Protein AF-A0A7S3NPU3-F1 (afdb_monomer_lite)

pLDDT: mean 76.07, std 30.38, range [21.7, 98.81]

Foldseek 3Di:
DDDDDDPDPPDPPPDDDDDDDDDDDDDDDDDDDDPPPVVVVLVVLLVQLVVLQVVLVVCVVVVVLVSSLVSLVSSCVSPVQDLVSLLSNLVSCVVVVVLVSSLVSLCCCCVPHNVLDLSSLQSNLVSCVVVLVLVSSLVSLVSSCVVVVLPLVSLQSNLVSCVSVVVLVSNLVSLVSSCVSPVLPLSSLQSNLVSCVSVVVLVSSLVSLVSSCVSPVLPLVSLQVNLVSCVVVVNLVSSLVSLVSSCVSPVVPVVSVVSNVVSCVVVVHDDPPPVVVPPPPPDPDDDDDDDDDDDDDDDDDDDDDDDDDDDDDDDDDDDDDDDDDDDDDDDD

Sequence (332 aa):
MSGLPQVTIWDRVRSRVCCCLPSDKTNDGEMSHLLGTNYSLNNSSSEEADRLWRRGVELHSRGETAEAVEAFRKAVRLEPRRCDLLLHLGTALQDSYQLDDAAACYRKILDQLDSKNHSALYNLGYIYEEQGKYSEAISHFKSALNLAPRDTDALVNIGNCHMQTGDLDQAISAYRAVISLNPNCAIGHYNLGSALHAQRKLSLAASHFQNTIALEPNYADAHFNLGIVYQEQAQPALALQSYDHAYILDPNLTDAKLAADAIRGAAGISSPGEEKSSLVEQSSSAPTFHESNGKLDKKEENDLNGDSFSNSYHKKKNGTEPTTIEGHPPTR

InterPro domains:
  IPR011990 Tetratricopeptide-like helical domain superfamily [G3DSA:1.25.40.10] (36-122)
  IPR011990 Tetratricopeptide-like helical domain superfamily [G3DSA:1.25.40.10] (123-181)
  IPR011990 Tetratricopeptide-like helical domain superfamily [G3DSA:1.25.40.10] (182-267)
  IPR011990 Tetratricopeptide-like helical domain superfamily [SSF48452] (46-111)
  IPR011990 Tetratricopeptide-like helical domain superfamily [SSF48452] (89-258)
  IPR019734 Tetratricopeptide repeat [PF13181] (52-80)
  IPR019734 Tetratricopeptide repeat [PS50005] (49-82)
  IPR019734 Tetratricopeptide repeat [PS50005] (118-151)
  IPR019734 Tetratricopeptide repeat [PS50005] (152-185)
  IPR019734 Tetratricopeptide repeat [PS50005] (186-219)
  IPR019734 Tetratricopeptide repeat [PS50005] (220-253)
  IPR019734 Tetratricopeptide repeat [SM00028] (49-82)
  IPR019734 Tetratricopeptide repeat [SM00028] (83-116)
  IPR019734 Tetratricopeptide repeat [SM00028] (118-151)
  IPR019734 Tetratricopeptide repeat [SM00028] (152-185)
  IPR019734 Tetratricopeptide repeat [SM00028] (186-219)
  IPR019734 Tetratricopeptide repeat [SM00028] (220-253)
  IPR052384 O-mannosyl-transferase TMTC [PTHR44216] (60-186)

Structure (mmCIF, N/CA/C/O backbone):
data_AF-A0A7S3NPU3-F1
#
_entry.id   AF-A0A7S3NPU3-F1
#
loop_
_atom_site.group_PDB
_atom_site.id
_atom_site.type_symbol
_atom_site.label_atom_id
_atom_site.label_alt_id
_atom_site.label_comp_id
_atom_site.label_asym_id
_atom_site.label_entity_id
_atom_site.label_seq_id
_atom_site.pdbx_PDB_ins_code
_atom_site.Cartn_x
_atom_site.Cartn_y
_atom_site.Cartn_z
_atom_site.occupancy
_atom_site.B_iso_or_equiv
_atom_site.auth_seq_id
_atom_site.auth_comp_id
_atom_site.auth_asym_id
_atom_site.auth_atom_id
_atom_site.pdbx_PDB_model_num
ATOM 1 N N . MET A 1 1 ? -23.274 22.926 14.492 1.00 31.09 1 MET A N 1
ATOM 2 C CA . MET A 1 1 ? -23.098 22.304 13.163 1.00 31.09 1 MET A CA 1
ATOM 3 C C . MET A 1 1 ? -21.791 22.820 12.591 1.00 31.09 1 MET A C 1
ATOM 5 O O . MET A 1 1 ? -21.763 23.897 12.019 1.00 31.09 1 MET A O 1
ATOM 9 N N . SER A 1 2 ? -20.701 22.107 12.842 1.00 25.97 2 SER A N 1
ATOM 10 C CA . SER A 1 2 ? -19.359 22.435 12.355 1.00 25.97 2 SER A CA 1
ATOM 11 C C . SER A 1 2 ? -18.696 21.105 12.029 1.00 25.97 2 SER A C 1
ATOM 13 O O . SER A 1 2 ? -18.476 20.293 12.927 1.00 25.97 2 SER A O 1
ATOM 15 N N . GLY A 1 3 ? -18.536 20.844 10.732 1.00 25.30 3 GLY A N 1
ATOM 16 C CA . GLY A 1 3 ? -17.983 19.604 10.203 1.00 25.30 3 GLY A CA 1
ATOM 17 C C . GLY A 1 3 ? -16.532 19.432 10.633 1.00 25.30 3 GLY A C 1
ATOM 18 O O . GLY A 1 3 ? -15.728 20.351 10.493 1.00 25.30 3 GLY A O 1
ATOM 19 N N . LEU A 1 4 ? -16.234 18.257 11.179 1.00 24.75 4 LEU A N 1
ATOM 20 C CA . LEU A 1 4 ? -14.879 17.801 11.455 1.00 24.75 4 LEU A CA 1
ATOM 21 C C . LEU A 1 4 ? -14.157 17.556 10.118 1.00 24.75 4 LEU A C 1
ATOM 23 O O . LEU A 1 4 ? -14.769 16.979 9.212 1.00 24.75 4 LEU A O 1
ATOM 27 N N . PRO A 1 5 ? -12.891 17.973 9.963 1.00 23.83 5 PRO A N 1
ATOM 28 C CA . PRO A 1 5 ? -12.118 17.647 8.777 1.00 23.83 5 PRO A CA 1
ATOM 29 C C . PRO A 1 5 ? -11.791 16.147 8.780 1.00 23.83 5 PRO A C 1
ATOM 31 O O . PRO A 1 5 ? -11.295 15.604 9.764 1.00 23.83 5 PRO A O 1
ATOM 34 N N . GLN A 1 6 ? -12.106 15.478 7.671 1.00 25.66 6 GLN A N 1
ATOM 35 C CA . GLN A 1 6 ? -11.691 14.108 7.372 1.00 25.66 6 GLN A CA 1
ATOM 36 C C . GLN A 1 6 ? -10.166 14.098 7.196 1.00 25.66 6 GLN A C 1
ATOM 38 O O . GLN A 1 6 ? -9.664 14.462 6.135 1.00 25.66 6 GLN A O 1
ATOM 43 N N . VAL A 1 7 ? -9.427 13.735 8.244 1.00 25.67 7 VAL A N 1
ATOM 44 C CA . VAL A 1 7 ? -7.991 13.448 8.149 1.00 25.67 7 VAL A CA 1
ATOM 45 C C . VAL A 1 7 ? -7.856 12.105 7.434 1.00 25.67 7 VAL A C 1
ATOM 47 O O . VAL A 1 7 ? -8.122 11.050 8.004 1.00 25.67 7 VAL A O 1
ATOM 50 N N . THR A 1 8 ? -7.524 12.135 6.146 1.00 27.09 8 THR A N 1
ATOM 51 C CA . THR A 1 8 ? -7.271 10.931 5.350 1.00 27.09 8 THR A CA 1
ATOM 52 C C . THR A 1 8 ? -5.937 10.304 5.762 1.00 27.09 8 THR A C 1
ATOM 54 O O . THR A 1 8 ? -4.884 10.916 5.625 1.00 27.09 8 THR A O 1
ATOM 57 N N . ILE A 1 9 ? -6.008 9.064 6.249 1.00 33.56 9 ILE A N 1
ATOM 58 C CA . ILE A 1 9 ? -4.978 8.228 6.906 1.00 33.56 9 ILE A CA 1
ATOM 59 C C . ILE A 1 9 ? -3.817 7.770 5.973 1.00 33.56 9 ILE A C 1
ATOM 61 O O . ILE A 1 9 ? -3.084 6.833 6.273 1.00 33.56 9 ILE A O 1
ATOM 65 N N . TRP A 1 10 ? -3.584 8.425 4.834 1.00 29.20 10 TRP A N 1
ATOM 66 C CA . TRP A 1 10 ? -2.788 7.844 3.737 1.00 29.20 10 TRP A CA 1
ATOM 67 C C . TRP A 1 10 ? -1.301 8.236 3.655 1.00 29.20 10 TRP A C 1
ATOM 69 O O . TRP A 1 10 ? -0.577 7.647 2.859 1.00 29.20 10 TRP A O 1
ATOM 79 N N . ASP A 1 11 ? -0.788 9.121 4.516 1.00 24.52 11 ASP A N 1
ATOM 80 C CA . ASP A 1 11 ? 0.573 9.675 4.349 1.00 24.52 11 ASP A CA 1
ATOM 81 C C . ASP A 1 11 ? 1.716 8.957 5.104 1.00 24.52 11 ASP A C 1
ATOM 83 O O . ASP A 1 11 ? 2.868 9.385 5.016 1.00 24.52 11 ASP A O 1
ATOM 87 N N . ARG A 1 12 ? 1.472 7.855 5.835 1.00 29.94 12 ARG A N 1
ATOM 88 C CA . ARG A 1 12 ? 2.514 7.233 6.698 1.00 29.94 12 ARG A CA 1
ATOM 89 C C . ARG A 1 12 ? 2.899 5.778 6.419 1.00 29.94 12 ARG A C 1
ATOM 91 O O . ARG A 1 12 ? 3.870 5.303 7.000 1.00 29.94 12 ARG A O 1
ATOM 98 N N . VAL A 1 13 ? 2.258 5.085 5.475 1.00 27.25 13 VAL A N 1
ATOM 99 C CA . VAL A 1 13 ? 2.597 3.676 5.142 1.00 27.25 13 VAL A CA 1
ATOM 100 C C . VAL A 1 13 ? 3.782 3.563 4.156 1.00 27.25 13 VAL A C 1
ATOM 102 O O . VAL A 1 13 ? 4.219 2.473 3.800 1.00 27.25 13 VAL A O 1
ATOM 105 N N . ARG A 1 14 ? 4.392 4.685 3.752 1.00 30.53 14 ARG A N 1
ATOM 106 C CA . ARG A 1 14 ? 5.393 4.763 2.668 1.00 30.53 14 ARG A CA 1
ATOM 107 C C . ARG A 1 14 ? 6.794 4.204 2.976 1.00 30.53 14 ARG A C 1
ATOM 109 O O . ARG A 1 14 ? 7.760 4.571 2.317 1.00 30.53 14 ARG A O 1
ATOM 116 N N . SER A 1 15 ? 6.945 3.316 3.954 1.00 27.31 15 SER A N 1
ATOM 117 C CA . SER A 1 15 ? 8.239 2.705 4.274 1.00 27.31 15 SER A CA 1
ATOM 118 C C . SER A 1 15 ? 8.074 1.228 4.593 1.00 27.31 15 SER A C 1
ATOM 120 O O . SER A 1 15 ? 7.877 0.868 5.751 1.00 27.31 15 SER A O 1
ATOM 122 N N . ARG A 1 16 ? 8.122 0.396 3.543 1.00 29.62 16 ARG A N 1
ATOM 123 C CA . ARG A 1 16 ? 8.603 -1.004 3.505 1.00 29.62 16 ARG A CA 1
ATOM 124 C C . ARG A 1 16 ? 8.005 -1.715 2.287 1.00 29.62 16 ARG A C 1
ATOM 126 O O . ARG A 1 16 ? 7.015 -2.423 2.404 1.00 29.62 16 ARG A O 1
ATOM 133 N N . VAL A 1 17 ? 8.656 -1.594 1.133 1.00 26.53 17 VAL A N 1
ATOM 134 C CA . VAL A 1 17 ? 8.612 -2.654 0.116 1.00 26.53 17 VAL A CA 1
ATOM 135 C C . VAL A 1 17 ? 10.055 -3.062 -0.131 1.00 26.53 17 VAL A C 1
ATOM 137 O O . VAL A 1 17 ? 10.884 -2.281 -0.592 1.00 26.53 17 VAL A O 1
ATOM 140 N N . CYS A 1 18 ? 10.370 -4.261 0.344 1.00 24.72 18 CYS A N 1
ATOM 141 C CA . CYS A 1 18 ? 11.692 -4.858 0.319 1.00 24.72 18 CYS A CA 1
ATOM 142 C C . CYS A 1 18 ? 11.940 -5.473 -1.063 1.00 24.72 18 CYS A C 1
ATOM 144 O O . CYS A 1 18 ? 11.073 -6.145 -1.617 1.00 24.72 18 CYS A O 1
ATOM 146 N N . CYS A 1 19 ? 13.135 -5.251 -1.606 1.00 26.80 19 CYS A N 1
ATOM 147 C CA . CYS A 1 19 ? 13.603 -5.832 -2.856 1.00 26.80 19 CYS A CA 1
ATOM 148 C C . CYS A 1 19 ? 13.632 -7.369 -2.781 1.00 26.80 19 CYS A C 1
ATOM 150 O O . CYS A 1 19 ? 14.474 -7.939 -2.087 1.00 26.80 19 CYS A O 1
ATOM 152 N N . CYS A 1 20 ? 12.786 -8.044 -3.559 1.00 24.92 20 CYS A N 1
ATOM 153 C CA . CYS A 1 20 ? 12.915 -9.472 -3.849 1.00 24.92 20 CYS A CA 1
ATOM 154 C C . CYS A 1 20 ? 13.277 -9.658 -5.331 1.00 24.92 20 CYS A C 1
ATOM 156 O O . CYS A 1 20 ? 12.448 -9.458 -6.214 1.00 24.92 20 CYS A O 1
ATOM 158 N N . LEU A 1 21 ? 14.531 -10.039 -5.600 1.00 27.88 21 LEU A N 1
ATOM 159 C CA . LEU A 1 21 ? 15.002 -10.497 -6.913 1.00 27.88 21 LEU A CA 1
ATOM 160 C C . LEU A 1 21 ? 14.724 -12.003 -7.061 1.00 27.88 21 LEU A C 1
ATOM 162 O O . LEU A 1 21 ? 15.086 -12.752 -6.150 1.00 27.88 21 LEU A O 1
ATOM 166 N N . PRO A 1 22 ? 14.190 -12.495 -8.193 1.00 29.28 22 PRO A N 1
ATOM 167 C CA . PRO A 1 22 ? 14.263 -13.909 -8.522 1.00 29.28 22 PRO A CA 1
ATOM 168 C C . PRO A 1 22 ? 15.605 -14.216 -9.195 1.00 29.28 22 PRO A C 1
ATOM 170 O O . PRO A 1 22 ? 15.971 -13.629 -10.213 1.00 29.28 22 PRO A O 1
ATOM 173 N N . SER A 1 23 ? 16.335 -15.163 -8.615 1.00 33.91 23 SER A N 1
ATOM 174 C CA . SER A 1 23 ? 17.403 -15.894 -9.288 1.00 33.91 23 SER A CA 1
ATOM 175 C C . SER A 1 23 ? 16.790 -16.850 -10.305 1.00 33.91 23 SER A C 1
ATOM 177 O O . SER A 1 23 ? 15.976 -17.670 -9.890 1.00 33.91 23 SER A O 1
ATOM 179 N N . ASP A 1 24 ? 17.227 -16.840 -11.566 1.00 31.23 24 ASP A N 1
ATOM 180 C CA . ASP A 1 24 ? 17.223 -18.086 -12.333 1.00 31.23 24 ASP A CA 1
ATOM 181 C C . ASP A 1 24 ? 18.235 -18.134 -13.479 1.00 31.23 24 ASP A C 1
ATOM 183 O O . ASP A 1 24 ? 18.482 -17.168 -14.199 1.00 31.23 24 ASP A O 1
ATOM 187 N N . LYS A 1 25 ? 18.843 -19.318 -13.587 1.00 39.50 25 LYS A N 1
ATOM 188 C CA . LYS A 1 25 ? 19.822 -19.749 -14.585 1.00 39.50 25 LYS A CA 1
ATOM 189 C C . LYS A 1 25 ? 19.089 -20.442 -15.732 1.00 39.50 25 LYS A C 1
ATOM 191 O O . LYS A 1 25 ? 18.355 -21.373 -15.448 1.00 39.50 25 LYS A O 1
ATOM 196 N N . THR A 1 26 ? 19.365 -20.098 -16.989 1.00 29.98 26 THR A N 1
ATOM 197 C CA . THR A 1 26 ? 19.274 -20.969 -18.192 1.00 29.98 26 THR A CA 1
ATOM 198 C C . THR A 1 26 ? 19.811 -20.168 -19.386 1.00 29.98 26 THR A C 1
ATOM 200 O O . THR A 1 26 ? 19.663 -18.955 -19.399 1.00 29.98 26 THR A O 1
ATOM 203 N N . ASN A 1 27 ? 20.398 -20.697 -20.454 1.00 28.95 27 ASN A N 1
ATOM 204 C CA . ASN A 1 27 ? 21.086 -21.938 -20.800 1.00 28.95 27 ASN A CA 1
ATOM 205 C C . ASN A 1 27 ? 21.730 -21.577 -22.159 1.00 28.95 27 ASN A C 1
ATOM 207 O O . ASN A 1 27 ? 21.021 -21.107 -23.050 1.00 28.95 27 ASN A O 1
ATOM 211 N N . ASP A 1 28 ? 23.048 -21.707 -22.295 1.00 33.41 28 ASP A N 1
ATOM 212 C CA . ASP A 1 28 ? 23.780 -21.379 -23.525 1.00 33.41 28 ASP A CA 1
ATOM 213 C C . ASP A 1 28 ? 23.518 -22.437 -24.610 1.00 33.41 28 ASP A C 1
ATOM 215 O O . ASP A 1 28 ? 23.513 -23.634 -24.321 1.00 33.41 28 ASP A O 1
ATOM 219 N N . GLY A 1 29 ? 23.333 -22.020 -25.869 1.00 30.75 29 GLY A N 1
ATOM 220 C CA . GLY A 1 29 ? 23.151 -22.962 -26.977 1.00 30.75 29 GLY A CA 1
ATOM 221 C C . GLY A 1 29 ? 22.900 -22.331 -28.349 1.00 30.75 29 GLY A C 1
ATOM 222 O O . GLY A 1 29 ? 21.761 -22.239 -28.782 1.00 30.75 29 GLY A O 1
ATOM 223 N N . GLU A 1 30 ? 24.002 -21.976 -29.016 1.00 31.89 30 GLU A N 1
ATOM 224 C CA . GLU A 1 30 ? 24.244 -22.005 -30.473 1.00 31.89 30 GLU A CA 1
ATOM 225 C C . GLU A 1 30 ? 23.425 -21.126 -31.444 1.00 31.89 30 GLU A C 1
ATOM 227 O O . GLU A 1 30 ? 22.286 -21.413 -31.795 1.00 31.89 30 GLU A O 1
ATOM 232 N N . MET A 1 31 ? 24.115 -20.146 -32.049 1.00 29.66 31 MET A N 1
ATOM 233 C CA . MET A 1 31 ? 23.999 -19.829 -33.485 1.00 29.66 31 MET A CA 1
ATOM 234 C C . MET A 1 31 ? 25.237 -19.038 -33.937 1.00 29.66 31 MET A C 1
ATOM 236 O O . MET A 1 31 ? 25.303 -17.810 -33.847 1.00 29.66 31 MET A O 1
ATOM 240 N N . SER A 1 32 ? 26.267 -19.758 -34.383 1.00 34.25 32 SER A N 1
ATOM 241 C CA . SER A 1 32 ? 27.469 -19.189 -34.993 1.00 34.25 32 SER A CA 1
ATOM 242 C C . SER A 1 32 ? 27.341 -19.127 -36.517 1.00 34.25 32 SER A C 1
ATOM 244 O O . SER A 1 32 ? 26.723 -19.980 -37.144 1.00 34.25 32 SER A O 1
ATOM 246 N N . HIS A 1 33 ? 28.019 -18.122 -37.084 1.00 34.66 33 HIS A N 1
ATOM 247 C CA . HIS A 1 33 ? 28.315 -17.890 -38.507 1.00 34.66 33 HIS A CA 1
ATOM 248 C C . HIS A 1 33 ? 27.496 -16.820 -39.244 1.00 34.66 33 HIS A C 1
ATOM 250 O O . HIS A 1 33 ? 26.981 -17.066 -40.326 1.00 34.66 33 HIS A O 1
ATOM 256 N N . LEU A 1 34 ? 27.489 -15.590 -38.699 1.00 35.78 34 LEU A N 1
ATOM 257 C CA . LEU A 1 34 ? 27.544 -14.318 -39.465 1.00 35.78 34 LEU A CA 1
ATOM 258 C C . LEU A 1 34 ? 27.853 -13.080 -38.573 1.00 35.78 34 LEU A C 1
ATOM 260 O O . LEU A 1 34 ? 27.454 -11.962 -38.881 1.00 35.78 34 LEU A O 1
ATOM 264 N N . LEU A 1 35 ? 28.550 -13.256 -37.437 1.00 39.00 35 LEU A N 1
ATOM 265 C CA . LEU A 1 35 ? 28.546 -12.286 -36.322 1.00 39.00 35 LEU A CA 1
ATOM 266 C C . LEU A 1 35 ? 29.915 -11.673 -35.946 1.00 39.00 35 LEU A C 1
ATOM 268 O O . LEU A 1 35 ? 30.005 -10.986 -34.942 1.00 39.00 35 LEU A O 1
ATOM 272 N N . GLY A 1 36 ? 30.989 -11.839 -36.720 1.00 35.19 36 GLY A N 1
ATOM 273 C CA . GLY A 1 36 ? 32.348 -11.466 -36.270 1.00 35.19 36 GLY A CA 1
ATOM 274 C C . GLY A 1 36 ? 32.566 -10.003 -35.831 1.00 35.19 36 GLY A C 1
ATOM 275 O O . GLY A 1 36 ? 33.362 -9.755 -34.932 1.00 35.19 36 GLY A O 1
ATOM 276 N N . THR A 1 37 ? 31.848 -9.032 -36.404 1.00 39.88 37 THR A N 1
ATOM 277 C CA . THR A 1 37 ? 31.970 -7.602 -36.044 1.00 39.88 37 THR A CA 1
ATOM 278 C C . THR A 1 37 ? 30.821 -7.095 -35.167 1.00 39.88 37 THR A C 1
ATOM 280 O O . THR A 1 37 ? 31.054 -6.295 -34.263 1.00 39.88 37 THR A O 1
ATOM 283 N N . ASN A 1 38 ? 29.599 -7.608 -35.355 1.00 41.41 38 ASN A N 1
ATOM 284 C CA . ASN A 1 38 ? 28.445 -7.260 -34.515 1.00 41.41 38 ASN A CA 1
ATOM 285 C C . ASN A 1 38 ? 28.494 -7.918 -33.126 1.00 41.41 38 ASN A C 1
ATOM 287 O O . ASN A 1 38 ? 28.028 -7.317 -32.166 1.00 41.41 38 ASN A O 1
ATOM 291 N N . TYR A 1 39 ? 29.094 -9.105 -32.981 1.00 41.78 39 TYR A N 1
ATOM 292 C CA . TYR A 1 39 ? 29.190 -9.788 -31.682 1.00 41.78 39 TYR A CA 1
ATOM 293 C C . TYR A 1 39 ? 30.106 -9.042 -30.709 1.00 41.78 39 TYR A C 1
ATOM 295 O O . TYR A 1 39 ? 29.763 -8.872 -29.546 1.00 41.78 39 TYR A O 1
ATOM 303 N N . SER A 1 40 ? 31.248 -8.535 -31.190 1.00 45.16 40 SER A N 1
ATOM 304 C CA . SER A 1 40 ? 32.202 -7.798 -30.350 1.00 45.16 40 SER A CA 1
ATOM 305 C C . SER A 1 40 ? 31.680 -6.417 -29.935 1.00 45.16 40 SER A C 1
ATOM 307 O O . SER A 1 40 ? 31.942 -5.984 -28.815 1.00 45.16 40 SER A O 1
ATOM 309 N N . LEU A 1 41 ? 30.943 -5.725 -30.814 1.00 53.75 41 LEU A N 1
ATOM 310 C CA . LEU A 1 41 ? 30.338 -4.424 -30.509 1.00 53.75 41 LEU A CA 1
ATOM 311 C C . LEU A 1 41 ? 29.131 -4.569 -29.572 1.00 53.75 41 LEU A C 1
ATOM 313 O O . LEU A 1 41 ? 29.058 -3.844 -28.578 1.00 53.75 41 LEU A O 1
ATOM 317 N N . ASN A 1 42 ? 28.246 -5.542 -29.818 1.00 58.59 42 ASN A N 1
ATOM 318 C CA . ASN A 1 42 ? 27.110 -5.821 -28.934 1.00 58.59 42 ASN A CA 1
ATOM 319 C C . ASN A 1 42 ? 27.569 -6.242 -27.535 1.00 58.59 42 ASN A C 1
ATOM 321 O O . ASN A 1 42 ? 26.993 -5.785 -26.554 1.00 58.59 42 ASN A O 1
ATOM 325 N N . ASN A 1 43 ? 28.650 -7.022 -27.426 1.00 65.56 43 ASN A N 1
ATOM 326 C CA . ASN A 1 43 ? 29.187 -7.394 -26.119 1.00 65.56 43 ASN A CA 1
ATOM 327 C C . ASN A 1 43 ? 29.712 -6.165 -25.347 1.00 65.56 43 ASN A C 1
ATOM 329 O O . ASN A 1 43 ? 29.425 -6.007 -24.167 1.00 65.56 43 ASN A O 1
ATOM 333 N N . SER A 1 44 ? 30.382 -5.225 -26.027 1.00 78.69 44 SER A N 1
ATOM 334 C CA . SER A 1 44 ? 30.870 -3.986 -25.397 1.00 78.69 44 SER A CA 1
ATOM 335 C C . SER A 1 44 ? 29.750 -3.026 -24.961 1.00 78.69 44 SER A C 1
ATOM 337 O O . SER A 1 44 ? 29.853 -2.396 -23.906 1.00 78.69 44 SER A O 1
ATOM 339 N N . SER A 1 45 ? 28.666 -2.939 -25.744 1.00 84.19 45 SER A N 1
ATOM 340 C CA . SER A 1 45 ? 27.472 -2.143 -25.423 1.00 84.19 45 SER A CA 1
ATOM 341 C C . SER A 1 45 ? 26.693 -2.742 -24.249 1.00 84.19 45 SER A C 1
ATOM 343 O O . SER A 1 45 ? 26.333 -2.016 -23.323 1.00 84.19 45 SER A O 1
ATOM 345 N N . SER A 1 46 ? 26.509 -4.065 -24.239 1.00 88.25 46 SER A N 1
ATOM 346 C CA . SER A 1 46 ? 25.858 -4.786 -23.141 1.00 88.25 46 SER A CA 1
ATOM 347 C C . SER A 1 46 ? 26.654 -4.678 -21.836 1.00 88.25 46 SER A C 1
ATOM 349 O O . SER A 1 46 ? 26.078 -4.412 -20.783 1.00 88.25 46 SER A O 1
ATOM 351 N N . GLU A 1 47 ? 27.984 -4.807 -21.884 1.00 92.38 47 GLU A N 1
ATOM 352 C CA . GLU A 1 47 ? 28.839 -4.618 -20.706 1.00 92.38 47 GLU A CA 1
ATOM 353 C C . GLU A 1 47 ? 28.773 -3.186 -20.154 1.00 92.38 47 GLU A C 1
ATOM 355 O O . GLU A 1 47 ? 28.772 -2.989 -18.936 1.00 92.38 47 GLU A O 1
ATOM 360 N N . GLU A 1 48 ? 28.723 -2.173 -21.024 1.00 94.75 48 GLU A N 1
ATOM 361 C CA . GLU A 1 48 ? 28.560 -0.780 -20.597 1.00 94.75 48 GLU A CA 1
ATOM 362 C C . GLU A 1 48 ? 27.166 -0.528 -20.008 1.00 94.75 48 GLU A C 1
ATOM 364 O O . GLU A 1 48 ? 27.058 0.126 -18.969 1.00 94.75 48 GLU A O 1
ATOM 369 N N . ALA A 1 49 ? 26.111 -1.094 -20.602 1.00 95.00 49 ALA A N 1
ATOM 370 C CA . ALA A 1 49 ? 24.761 -1.035 -20.051 1.00 95.00 49 ALA A CA 1
ATOM 371 C C . ALA A 1 49 ? 24.706 -1.644 -18.641 1.00 95.00 49 ALA A C 1
ATOM 373 O O . ALA A 1 49 ? 24.155 -1.024 -17.731 1.00 95.00 49 ALA A O 1
ATOM 374 N N . ASP A 1 50 ? 25.356 -2.791 -18.425 1.00 94.56 50 ASP A N 1
ATOM 375 C CA . ASP A 1 50 ? 25.452 -3.421 -17.107 1.00 94.56 50 ASP A CA 1
ATOM 376 C C . ASP A 1 50 ? 26.258 -2.580 -16.109 1.00 94.56 50 ASP A C 1
ATOM 378 O O . ASP A 1 50 ? 25.889 -2.485 -14.937 1.00 94.56 50 ASP A O 1
ATOM 382 N N . ARG A 1 51 ? 27.359 -1.948 -16.538 1.00 96.44 51 ARG A N 1
ATOM 383 C CA . ARG A 1 51 ? 28.127 -1.027 -15.679 1.00 96.44 51 ARG A CA 1
ATOM 384 C C . ARG A 1 51 ? 27.278 0.164 -15.240 1.00 96.44 51 ARG A C 1
ATOM 386 O O . ARG A 1 51 ? 27.270 0.503 -14.056 1.00 96.44 51 ARG A O 1
ATOM 393 N N . LEU A 1 52 ? 26.553 0.774 -16.174 1.00 97.56 52 LEU A N 1
ATOM 394 C CA . LEU A 1 52 ? 25.657 1.898 -15.904 1.00 97.56 52 LEU A CA 1
ATOM 395 C C . LEU A 1 52 ? 24.489 1.491 -15.004 1.00 97.56 52 LEU A C 1
ATOM 397 O O . LEU A 1 52 ? 24.163 2.225 -14.074 1.00 97.56 52 LEU A O 1
ATOM 401 N N . TRP A 1 53 ? 23.909 0.313 -15.230 1.00 96.19 53 TRP A N 1
ATOM 402 C CA . TRP A 1 53 ? 22.864 -0.246 -14.377 1.00 96.19 53 TRP A CA 1
ATOM 403 C C . TRP A 1 53 ? 23.354 -0.464 -12.943 1.00 96.19 53 TRP A C 1
ATOM 405 O O . TRP A 1 53 ? 22.732 0.050 -12.017 1.00 96.19 53 TRP A O 1
ATOM 415 N N . ARG A 1 54 ? 24.504 -1.127 -12.740 1.00 97.19 54 ARG A N 1
ATOM 416 C CA . ARG A 1 54 ? 25.078 -1.329 -11.392 1.00 97.19 54 ARG A CA 1
ATOM 417 C C . ARG A 1 54 ? 25.320 -0.005 -10.675 1.00 97.19 54 ARG A C 1
ATOM 419 O O . ARG A 1 54 ? 24.987 0.128 -9.502 1.00 97.19 54 ARG A O 1
ATOM 426 N N . ARG A 1 55 ? 25.848 0.991 -11.393 1.00 97.06 55 ARG A N 1
ATOM 427 C CA . ARG A 1 55 ? 26.022 2.346 -10.860 1.00 97.06 55 ARG A CA 1
ATOM 428 C C . ARG A 1 55 ? 24.684 2.981 -10.475 1.00 97.06 55 ARG A C 1
ATOM 430 O O . ARG A 1 55 ? 24.603 3.598 -9.420 1.00 97.06 55 ARG A O 1
ATOM 437 N N . GLY A 1 56 ? 23.657 2.841 -11.312 1.00 96.50 56 GLY A N 1
ATOM 438 C CA . GLY A 1 56 ? 22.311 3.335 -11.022 1.00 96.50 56 GLY A CA 1
ATOM 439 C C . GLY A 1 56 ? 21.731 2.717 -9.750 1.00 96.50 56 GLY A C 1
ATOM 440 O O . GLY A 1 56 ? 21.246 3.449 -8.896 1.00 96.50 56 GLY A O 1
ATOM 441 N N . VAL A 1 57 ? 21.863 1.397 -9.575 1.00 94.69 57 VAL A N 1
ATOM 442 C CA . VAL A 1 57 ? 21.422 0.684 -8.360 1.00 94.69 57 VAL A CA 1
ATOM 443 C C . VAL A 1 57 ? 22.143 1.208 -7.119 1.00 94.69 57 VAL A C 1
ATOM 445 O O . VAL A 1 57 ? 21.510 1.468 -6.098 1.00 94.69 57 VAL A O 1
ATOM 448 N N . GLU A 1 58 ? 23.458 1.405 -7.205 1.00 95.38 58 GLU A N 1
ATOM 449 C CA . GLU A 1 58 ? 24.249 1.913 -6.085 1.00 95.38 58 GLU A CA 1
ATOM 450 C C . GLU A 1 58 ? 23.844 3.342 -5.694 1.00 95.38 58 GLU A C 1
ATOM 452 O O . GLU A 1 58 ? 23.621 3.616 -4.516 1.00 95.38 58 GLU A O 1
ATOM 457 N N . LEU A 1 59 ? 23.695 4.238 -6.675 1.00 95.56 59 LEU A N 1
ATOM 458 C CA . LEU A 1 59 ? 23.231 5.614 -6.456 1.00 95.56 59 LEU A CA 1
ATOM 459 C C . LEU A 1 59 ? 21.831 5.637 -5.839 1.00 95.56 59 LEU A C 1
ATOM 461 O O . LEU A 1 59 ? 21.589 6.344 -4.864 1.00 95.56 59 LEU A O 1
ATOM 465 N N . HIS A 1 60 ? 20.933 4.800 -6.355 1.00 92.56 60 HIS A N 1
ATOM 466 C CA . HIS A 1 60 ? 19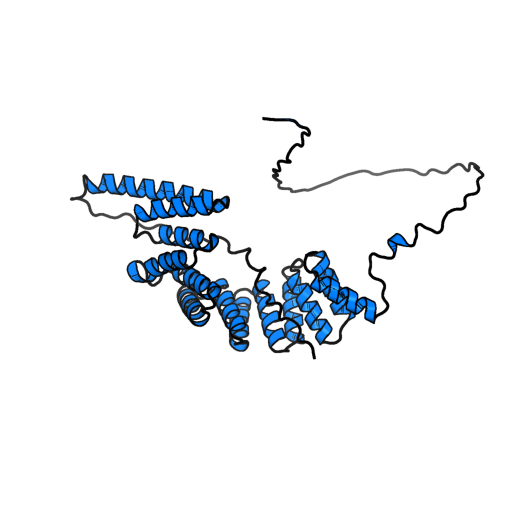.569 4.693 -5.859 1.00 92.56 60 HIS A CA 1
ATOM 467 C C . HIS A 1 60 ? 19.534 4.237 -4.394 1.00 92.56 60 HIS A C 1
ATOM 469 O O . HIS A 1 60 ? 18.836 4.832 -3.579 1.00 92.56 60 HIS A O 1
ATOM 475 N N . SER A 1 61 ? 20.376 3.266 -4.021 1.00 92.56 61 SER A N 1
ATOM 476 C CA . SER A 1 61 ? 20.503 2.809 -2.628 1.00 92.56 61 SER A CA 1
ATOM 477 C C . SER A 1 61 ? 21.042 3.877 -1.666 1.00 92.56 61 SER A C 1
ATOM 479 O O . SER A 1 61 ? 20.788 3.807 -0.465 1.00 92.56 61 SER A O 1
ATOM 481 N N . ARG A 1 62 ? 21.763 4.881 -2.186 1.00 94.62 62 ARG A N 1
ATOM 482 C CA . ARG A 1 62 ? 22.252 6.043 -1.429 1.00 94.62 62 ARG A CA 1
ATOM 483 C C . ARG A 1 62 ? 21.237 7.190 -1.353 1.00 94.62 62 ARG A C 1
ATOM 485 O O . ARG A 1 62 ? 21.505 8.175 -0.671 1.00 94.62 62 ARG A O 1
ATOM 492 N N . GLY A 1 63 ? 20.090 7.074 -2.025 1.00 90.94 63 GLY A N 1
ATOM 493 C CA . GLY A 1 63 ? 19.097 8.146 -2.137 1.00 90.94 63 GLY A CA 1
ATOM 494 C C . GLY A 1 63 ? 19.459 9.229 -3.161 1.00 90.94 63 GLY A C 1
ATOM 495 O O . GLY A 1 63 ? 18.775 10.246 -3.246 1.00 90.94 63 GLY A O 1
ATOM 496 N N . GLU A 1 64 ? 20.511 9.025 -3.960 1.00 94.56 64 GLU A N 1
ATOM 497 C CA . GLU A 1 64 ? 20.912 9.906 -5.068 1.00 94.56 64 GLU A CA 1
ATOM 498 C C . GLU A 1 64 ? 20.034 9.612 -6.300 1.00 94.56 64 GLU A C 1
ATOM 500 O O . GLU A 1 64 ? 20.482 9.087 -7.325 1.00 94.56 64 GLU A O 1
ATOM 505 N N . THR A 1 65 ? 18.725 9.855 -6.164 1.00 93.00 65 THR A N 1
ATOM 506 C CA . THR A 1 65 ? 17.709 9.365 -7.108 1.00 93.00 65 THR A CA 1
ATOM 507 C C . THR A 1 65 ? 17.824 10.014 -8.489 1.00 93.00 65 THR A C 1
ATOM 509 O O . THR A 1 65 ? 17.637 9.336 -9.499 1.00 93.00 65 THR A O 1
ATOM 512 N N . ALA A 1 66 ? 18.199 11.293 -8.573 1.00 94.19 66 ALA A N 1
ATOM 513 C CA . ALA A 1 66 ? 18.349 11.991 -9.852 1.00 94.19 66 ALA A CA 1
ATOM 514 C C . ALA A 1 66 ? 19.503 11.408 -10.689 1.00 94.19 66 ALA A C 1
ATOM 516 O O . ALA A 1 66 ? 19.350 11.118 -11.879 1.00 94.19 66 ALA A O 1
ATOM 517 N N . GLU A 1 67 ? 20.653 11.173 -10.060 1.00 95.62 67 GLU A N 1
ATOM 518 C CA . GLU A 1 67 ? 21.824 10.566 -10.681 1.00 95.62 67 GLU A CA 1
ATOM 519 C C . GLU A 1 67 ? 21.564 9.102 -11.056 1.00 95.62 67 GLU A C 1
ATOM 521 O O . GLU A 1 67 ? 22.021 8.645 -12.111 1.00 95.62 67 GLU A O 1
ATOM 526 N N . ALA A 1 68 ? 20.804 8.376 -10.229 1.00 96.62 68 ALA A N 1
ATOM 527 C CA . ALA A 1 68 ? 20.370 7.015 -10.526 1.00 96.62 68 ALA A CA 1
ATOM 528 C C . ALA A 1 68 ? 19.495 6.958 -11.786 1.00 96.62 68 ALA A C 1
ATOM 530 O O . ALA A 1 68 ? 19.775 6.165 -12.689 1.00 96.62 68 ALA A O 1
ATOM 531 N N . VAL A 1 69 ? 18.492 7.838 -11.896 1.00 97.81 69 VAL A N 1
ATOM 532 C CA . VAL A 1 69 ? 17.635 7.955 -13.089 1.00 97.81 69 VAL A CA 1
ATOM 533 C C . VAL A 1 69 ? 18.478 8.210 -14.338 1.00 97.81 69 VAL A C 1
ATOM 535 O O . VAL A 1 69 ? 18.283 7.548 -15.358 1.00 97.81 69 VAL A O 1
ATOM 538 N N . GLU A 1 70 ? 19.460 9.110 -14.275 1.00 97.50 70 GLU A N 1
ATOM 539 C CA . GLU A 1 70 ? 20.332 9.390 -15.420 1.00 97.50 70 GLU A CA 1
ATOM 540 C C . GLU A 1 70 ? 21.220 8.198 -15.809 1.00 97.50 70 GLU A C 1
ATOM 542 O O . GLU A 1 70 ? 21.407 7.924 -17.001 1.00 97.50 70 GLU A O 1
ATOM 547 N N . ALA A 1 71 ? 21.744 7.453 -14.832 1.00 97.44 71 ALA A N 1
ATOM 548 C CA . ALA A 1 71 ? 22.494 6.226 -15.086 1.00 97.44 71 ALA A CA 1
ATOM 549 C C . ALA A 1 71 ? 21.614 5.153 -15.752 1.00 97.44 71 ALA A C 1
ATOM 551 O O . ALA A 1 71 ? 22.004 4.589 -16.779 1.00 97.44 71 ALA A O 1
ATOM 552 N N . PHE A 1 72 ? 20.396 4.935 -15.248 1.00 97.81 72 PHE A N 1
ATOM 553 C CA . PHE A 1 72 ? 19.448 3.989 -15.836 1.00 97.81 72 PHE A CA 1
ATOM 554 C C . PHE A 1 72 ? 18.979 4.413 -17.230 1.00 97.81 72 PHE A C 1
ATOM 556 O O . PHE A 1 72 ? 18.937 3.582 -18.135 1.00 97.81 72 PHE A O 1
ATOM 563 N N . ARG A 1 73 ? 18.717 5.705 -17.470 1.00 98.12 73 ARG A N 1
ATOM 564 C CA . ARG A 1 73 ? 18.395 6.225 -18.811 1.00 98.12 73 ARG A CA 1
ATOM 565 C C . ARG A 1 73 ? 19.518 5.945 -19.807 1.00 98.12 73 ARG A C 1
ATOM 567 O O . ARG A 1 73 ? 19.238 5.585 -20.950 1.00 98.12 73 ARG A O 1
ATOM 574 N N . LYS A 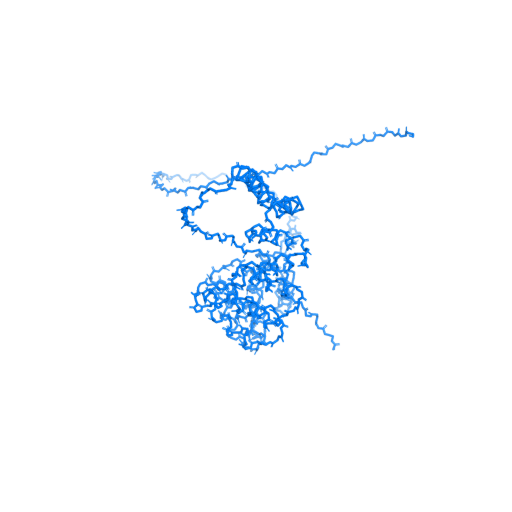1 74 ? 20.785 6.098 -19.401 1.00 97.94 74 LYS A N 1
ATOM 575 C CA . LYS A 1 74 ? 21.940 5.739 -20.244 1.00 97.94 74 LYS A CA 1
ATOM 576 C C . LYS A 1 74 ? 21.969 4.238 -20.536 1.00 97.94 74 LYS A C 1
ATOM 578 O O . LYS A 1 74 ? 22.121 3.880 -21.698 1.00 97.94 74 LYS A O 1
ATOM 583 N N . ALA A 1 75 ? 21.754 3.389 -19.530 1.00 97.31 75 ALA A N 1
ATOM 584 C CA . ALA A 1 75 ? 21.701 1.937 -19.712 1.00 97.31 75 ALA A CA 1
ATOM 585 C C . ALA A 1 75 ? 20.570 1.514 -20.673 1.00 97.31 75 ALA A C 1
ATOM 587 O O . ALA A 1 75 ? 20.808 0.783 -21.630 1.00 97.31 75 ALA A O 1
ATOM 588 N N . VAL A 1 76 ? 19.358 2.053 -20.495 1.00 97.50 76 VAL A N 1
ATOM 589 C CA . VAL A 1 76 ? 18.200 1.790 -21.371 1.00 97.50 76 VAL A CA 1
ATOM 590 C C . VAL A 1 76 ? 18.429 2.296 -22.799 1.00 97.50 76 VAL A C 1
ATOM 592 O O . VAL A 1 76 ? 17.920 1.701 -23.743 1.00 97.50 76 VAL A O 1
ATOM 595 N N . ARG A 1 77 ? 19.194 3.377 -23.005 1.00 96.81 77 ARG A N 1
ATOM 596 C CA . ARG A 1 77 ? 19.551 3.827 -24.364 1.00 96.81 77 ARG A CA 1
ATOM 597 C C . ARG A 1 77 ? 20.448 2.834 -25.099 1.00 96.81 77 ARG A C 1
ATOM 599 O O . ARG A 1 77 ? 20.316 2.722 -26.313 1.00 96.81 77 ARG A O 1
ATOM 606 N N . LEU A 1 78 ? 21.340 2.153 -24.381 1.00 95.56 78 LEU A N 1
ATOM 607 C CA . LEU A 1 78 ? 22.204 1.119 -24.953 1.00 95.56 78 LEU A CA 1
ATOM 608 C C . LEU A 1 78 ? 21.418 -0.165 -25.236 1.00 95.56 78 LEU A C 1
ATOM 610 O O . LEU A 1 78 ? 21.572 -0.750 -26.301 1.00 95.56 78 LEU A O 1
ATOM 614 N N . GLU A 1 79 ? 20.527 -0.553 -24.320 1.00 94.94 79 GLU A N 1
ATOM 615 C CA . GLU A 1 79 ? 19.743 -1.790 -24.405 1.00 94.94 79 GLU A CA 1
ATOM 616 C C . GLU A 1 79 ? 18.235 -1.523 -24.199 1.00 94.94 79 GLU A C 1
ATOM 618 O O . GLU A 1 79 ? 17.664 -1.817 -23.144 1.00 94.94 79 GLU A O 1
ATOM 623 N N . PRO A 1 80 ? 17.525 -0.972 -25.204 1.00 94.81 80 PRO A N 1
ATOM 624 C CA . PRO A 1 80 ? 16.160 -0.456 -25.037 1.00 94.81 80 PRO A CA 1
ATOM 625 C C . PRO A 1 80 ? 15.067 -1.520 -24.906 1.00 94.81 80 PRO A C 1
ATOM 627 O O . PRO A 1 80 ? 13.907 -1.160 -24.675 1.00 94.81 80 PRO A O 1
ATOM 630 N N . ARG A 1 81 ? 15.410 -2.797 -25.107 1.00 94.75 81 ARG A N 1
ATOM 631 C CA . ARG A 1 81 ? 14.501 -3.954 -25.038 1.00 94.75 81 ARG A CA 1
ATOM 632 C C . ARG A 1 81 ? 14.710 -4.815 -23.788 1.00 94.75 81 ARG A C 1
ATOM 634 O O . ARG A 1 81 ? 14.038 -5.829 -23.643 1.00 94.75 81 ARG A O 1
ATOM 641 N N . ARG A 1 82 ? 15.619 -4.425 -22.891 1.00 93.81 82 ARG A N 1
ATOM 642 C CA . ARG A 1 82 ? 15.854 -5.122 -21.624 1.00 93.81 82 ARG A CA 1
ATOM 643 C C . ARG A 1 82 ? 14.829 -4.705 -20.571 1.00 93.81 82 ARG A C 1
ATOM 645 O O . ARG A 1 82 ? 14.827 -3.561 -20.112 1.00 93.81 82 ARG A O 1
ATOM 652 N N . CYS A 1 83 ? 13.946 -5.635 -20.205 1.00 94.19 83 CYS A N 1
ATOM 653 C CA . CYS A 1 83 ? 12.879 -5.396 -19.230 1.00 94.19 83 CYS A CA 1
ATOM 654 C C . CYS A 1 83 ? 13.428 -5.009 -17.855 1.00 94.19 83 CYS A C 1
ATOM 656 O O . CYS A 1 83 ? 12.889 -4.108 -17.223 1.00 94.19 83 CYS A O 1
ATOM 658 N N . ASP A 1 84 ? 14.516 -5.637 -17.408 1.00 93.56 84 ASP A N 1
ATOM 659 C CA . ASP A 1 84 ? 15.149 -5.362 -16.117 1.00 93.56 84 ASP A CA 1
ATOM 660 C C . ASP A 1 84 ? 15.615 -3.903 -15.999 1.00 93.56 84 ASP A C 1
ATOM 662 O O . ASP A 1 84 ? 15.341 -3.252 -14.991 1.00 93.56 84 ASP A O 1
ATOM 666 N N . LEU A 1 85 ? 16.227 -3.351 -17.052 1.00 96.31 85 LEU A N 1
ATOM 667 C CA . LEU A 1 85 ? 16.660 -1.950 -17.081 1.00 96.31 85 LEU A CA 1
ATOM 668 C C . LEU A 1 85 ? 15.476 -0.977 -17.055 1.00 96.31 85 LEU A C 1
ATOM 670 O O . LEU A 1 85 ? 15.522 0.037 -16.359 1.00 96.31 85 LEU A O 1
ATOM 674 N N . LEU A 1 86 ? 14.409 -1.291 -17.795 1.00 97.69 86 LEU A N 1
ATOM 675 C CA . LEU A 1 86 ? 13.179 -0.496 -17.805 1.00 97.69 86 LEU A CA 1
ATOM 676 C C . LEU A 1 86 ? 12.454 -0.542 -16.456 1.00 97.69 86 LEU A C 1
ATOM 678 O O . LEU A 1 86 ? 11.934 0.486 -16.031 1.00 97.69 86 LEU A O 1
ATOM 682 N N . LEU A 1 87 ? 12.453 -1.692 -15.770 1.00 97.38 87 LEU A N 1
ATOM 683 C CA . LEU A 1 87 ? 11.897 -1.823 -14.421 1.00 97.38 87 LEU A CA 1
ATOM 684 C C . LEU A 1 87 ? 12.648 -0.925 -13.435 1.00 97.38 87 LEU A C 1
ATOM 686 O O . LEU A 1 87 ? 12.018 -0.132 -12.746 1.00 97.38 87 LEU A O 1
ATOM 690 N N . HIS A 1 88 ? 13.984 -0.982 -13.423 1.00 96.31 88 HIS A N 1
ATOM 691 C CA . HIS A 1 88 ? 14.799 -0.167 -12.514 1.00 96.31 88 HIS A CA 1
ATOM 692 C C . HIS A 1 88 ? 14.685 1.332 -12.811 1.00 96.31 88 HIS A C 1
ATOM 694 O O . HIS A 1 88 ? 14.601 2.140 -11.887 1.00 96.31 88 HIS A O 1
ATOM 700 N N . LEU A 1 89 ? 14.636 1.712 -14.094 1.00 98.00 89 LEU A N 1
ATOM 701 C CA . LEU A 1 89 ? 14.368 3.093 -14.484 1.00 98.00 89 LEU A CA 1
ATOM 702 C C . LEU A 1 89 ? 12.983 3.545 -13.999 1.00 98.00 89 LEU A C 1
ATOM 704 O O . LEU A 1 89 ? 12.868 4.624 -13.425 1.00 98.00 89 LEU A O 1
ATOM 708 N N . GLY A 1 90 ? 11.953 2.721 -14.207 1.00 96.88 90 GLY A N 1
ATOM 709 C CA . GLY A 1 90 ? 10.590 2.996 -13.757 1.00 96.88 90 GLY A CA 1
ATOM 710 C C . GLY A 1 90 ? 10.505 3.207 -12.246 1.00 96.88 90 GLY A C 1
ATOM 711 O O . GLY A 1 90 ? 9.914 4.189 -11.807 1.00 96.88 90 GLY A O 1
ATOM 712 N N . THR A 1 91 ? 11.156 2.350 -11.456 1.00 95.31 91 THR A N 1
ATOM 713 C CA . THR A 1 91 ? 11.198 2.469 -9.991 1.00 95.31 91 THR A CA 1
ATOM 714 C C . THR A 1 91 ? 11.914 3.746 -9.550 1.00 95.31 91 THR A C 1
ATOM 716 O O . THR A 1 91 ? 11.375 4.508 -8.755 1.00 95.31 91 THR A O 1
ATOM 719 N N . ALA A 1 92 ? 13.073 4.065 -10.131 1.00 95.00 92 ALA A N 1
ATOM 720 C CA . ALA A 1 92 ? 13.792 5.292 -9.784 1.00 95.00 92 ALA A CA 1
ATOM 721 C C . ALA A 1 92 ? 13.020 6.574 -10.167 1.00 95.00 92 ALA A C 1
ATOM 723 O O . ALA A 1 92 ? 13.082 7.584 -9.461 1.00 95.00 92 ALA A O 1
ATOM 724 N N . LEU A 1 93 ? 12.274 6.544 -11.277 1.00 96.56 93 LEU A N 1
ATOM 725 C CA . LEU A 1 93 ? 11.390 7.640 -11.688 1.00 96.56 93 LEU A CA 1
ATOM 726 C C . LEU A 1 93 ? 10.196 7.792 -10.741 1.00 96.56 93 LEU A C 1
ATOM 728 O O . LEU A 1 93 ? 9.840 8.920 -10.401 1.00 96.56 93 LEU A O 1
ATOM 732 N N . GLN A 1 94 ? 9.614 6.679 -10.290 1.00 93.56 94 GLN A N 1
ATOM 733 C CA . GLN A 1 94 ? 8.539 6.664 -9.299 1.00 93.56 94 GLN A CA 1
ATOM 734 C C . GLN A 1 94 ? 8.988 7.308 -7.982 1.00 93.56 94 GLN A C 1
ATOM 736 O O . GLN A 1 94 ? 8.304 8.199 -7.482 1.00 93.56 94 GLN A O 1
ATOM 741 N N . ASP A 1 95 ? 10.167 6.945 -7.480 1.00 91.25 95 ASP A N 1
ATOM 742 C CA . ASP A 1 95 ? 10.731 7.521 -6.252 1.00 91.25 95 ASP A CA 1
ATOM 743 C C . ASP A 1 95 ? 11.083 9.009 -6.406 1.00 91.25 95 ASP A C 1
ATOM 745 O O . ASP A 1 95 ? 11.085 9.766 -5.437 1.00 91.25 95 ASP A O 1
ATOM 749 N N . SER A 1 96 ? 11.329 9.454 -7.642 1.00 92.31 96 SER A N 1
ATOM 750 C CA . SER A 1 96 ? 11.491 10.871 -8.000 1.00 92.31 96 SER A CA 1
ATOM 751 C C . SER A 1 96 ? 10.162 11.592 -8.272 1.00 92.31 96 SER A C 1
ATOM 753 O O . SER A 1 96 ? 10.176 12.727 -8.748 1.00 92.31 96 SER A O 1
ATOM 755 N N . TYR A 1 97 ? 9.021 10.934 -8.044 1.00 92.06 97 TYR A N 1
ATOM 756 C CA . TYR A 1 97 ? 7.667 11.424 -8.325 1.00 92.06 97 TYR A CA 1
ATOM 757 C C . TYR A 1 97 ? 7.404 11.800 -9.801 1.00 92.06 97 TYR A C 1
ATOM 759 O O . TYR A 1 97 ? 6.470 12.533 -10.124 1.00 92.06 97 TYR A O 1
ATOM 767 N N . GLN A 1 98 ? 8.199 11.263 -10.732 1.00 95.19 98 GLN A N 1
ATOM 768 C CA . GLN A 1 98 ? 8.004 11.383 -12.183 1.00 95.19 98 GLN A CA 1
ATOM 769 C C . GLN A 1 98 ? 7.081 10.257 -12.677 1.00 95.19 98 GLN A C 1
ATOM 771 O O . GLN A 1 98 ? 7.486 9.367 -13.429 1.00 95.19 98 GLN A O 1
ATOM 776 N N . LEU A 1 99 ? 5.828 10.276 -12.209 1.00 93.88 99 LEU A N 1
ATOM 777 C CA . LEU A 1 99 ? 4.885 9.157 -12.344 1.00 93.88 99 LEU A CA 1
ATOM 778 C C . LEU A 1 99 ? 4.547 8.803 -13.803 1.00 93.88 99 LEU A C 1
ATOM 780 O O . LEU A 1 99 ? 4.442 7.625 -14.140 1.00 93.88 99 LEU A O 1
ATOM 784 N N . ASP A 1 100 ? 4.419 9.796 -14.687 1.00 96.12 100 ASP A N 1
ATOM 785 C CA . ASP A 1 100 ? 4.084 9.552 -16.097 1.00 96.12 100 ASP A CA 1
ATOM 786 C C . ASP A 1 100 ? 5.232 8.880 -16.868 1.00 96.12 100 ASP A C 1
ATOM 788 O O . ASP A 1 100 ? 4.996 7.959 -17.659 1.00 96.12 100 ASP A O 1
ATOM 792 N N . ASP A 1 101 ? 6.478 9.279 -16.593 1.00 96.75 101 ASP A N 1
ATOM 793 C CA . ASP A 1 101 ? 7.672 8.653 -17.170 1.00 96.75 101 ASP A CA 1
ATOM 794 C C . ASP A 1 101 ? 7.856 7.224 -16.632 1.00 96.75 101 ASP A C 1
ATOM 796 O O . ASP A 1 101 ? 8.195 6.306 -17.390 1.00 96.75 101 ASP A O 1
ATOM 800 N N . ALA A 1 102 ? 7.581 7.003 -15.340 1.00 97.44 102 ALA A N 1
ATOM 801 C CA . ALA A 1 102 ? 7.582 5.669 -14.741 1.00 97.44 102 ALA A CA 1
ATOM 802 C C . ALA A 1 102 ? 6.534 4.759 -15.409 1.00 97.44 102 ALA A C 1
ATOM 804 O O . ALA A 1 102 ? 6.860 3.665 -15.879 1.00 97.44 102 ALA A O 1
ATOM 805 N N . ALA A 1 103 ? 5.295 5.242 -15.560 1.00 97.69 103 ALA A N 1
ATOM 806 C CA . ALA A 1 103 ? 4.233 4.523 -16.261 1.00 97.69 103 ALA A CA 1
ATOM 807 C C . ALA A 1 103 ? 4.585 4.235 -17.728 1.00 97.69 103 ALA A C 1
ATOM 809 O O . ALA A 1 103 ? 4.206 3.190 -18.259 1.00 97.69 103 ALA A O 1
ATOM 810 N N . ALA A 1 104 ? 5.294 5.137 -18.413 1.00 97.88 104 ALA A N 1
ATOM 811 C CA . ALA A 1 104 ? 5.764 4.897 -19.776 1.00 97.88 104 ALA A CA 1
ATOM 812 C C . ALA A 1 104 ? 6.770 3.734 -19.845 1.00 97.88 104 ALA A C 1
ATOM 814 O O . ALA A 1 104 ? 6.696 2.926 -20.773 1.00 97.88 104 ALA A O 1
ATOM 815 N N . CYS A 1 105 ? 7.657 3.599 -18.852 1.00 98.06 105 CYS A N 1
ATOM 816 C CA . CYS A 1 105 ? 8.587 2.470 -18.765 1.00 98.06 105 CYS A CA 1
ATOM 817 C C . CYS A 1 105 ? 7.841 1.139 -18.604 1.00 98.06 105 CYS A C 1
ATOM 819 O O . CYS A 1 105 ? 8.091 0.203 -19.366 1.00 98.06 105 CYS A O 1
ATOM 821 N N . TYR A 1 106 ? 6.882 1.065 -17.676 1.00 98.19 106 TYR A N 1
ATOM 822 C CA . TYR A 1 106 ? 6.112 -0.160 -17.438 1.00 98.19 106 TYR A CA 1
ATOM 823 C C . TYR A 1 106 ? 5.195 -0.519 -18.610 1.00 98.19 106 TYR A C 1
ATOM 825 O O . TYR A 1 106 ? 5.176 -1.673 -19.034 1.00 98.19 106 TYR A O 1
ATOM 833 N N . ARG A 1 107 ? 4.505 0.458 -19.215 1.00 98.38 107 ARG A N 1
ATOM 834 C CA . ARG A 1 107 ? 3.707 0.221 -20.431 1.00 98.38 107 ARG A CA 1
ATOM 835 C C . ARG A 1 107 ? 4.561 -0.276 -21.586 1.00 98.38 107 ARG A C 1
ATOM 837 O O . ARG A 1 107 ? 4.166 -1.213 -22.261 1.00 98.38 107 ARG A O 1
ATOM 844 N N . LYS A 1 108 ? 5.770 0.265 -21.779 1.00 98.19 108 LYS A N 1
ATOM 845 C CA . LYS A 1 108 ? 6.683 -0.240 -22.815 1.00 98.19 108 LYS A CA 1
ATOM 846 C C . LYS A 1 108 ? 6.993 -1.728 -22.628 1.00 98.19 108 LYS A C 1
ATOM 848 O O . LYS A 1 108 ? 7.034 -2.456 -23.617 1.00 98.19 108 LYS A O 1
ATOM 853 N N . ILE A 1 109 ? 7.193 -2.178 -21.387 1.00 98.38 109 ILE A N 1
ATOM 854 C CA . ILE A 1 109 ? 7.381 -3.603 -21.088 1.00 98.38 109 ILE A CA 1
ATOM 855 C C . ILE A 1 109 ? 6.132 -4.383 -21.503 1.00 98.38 109 ILE A C 1
ATOM 857 O O . ILE A 1 109 ? 6.241 -5.298 -22.315 1.00 98.38 109 ILE A O 1
ATOM 861 N N . LEU A 1 110 ? 4.961 -3.988 -21.004 1.00 98.06 110 LEU A N 1
ATOM 862 C CA . LEU A 1 110 ? 3.714 -4.735 -21.191 1.00 98.06 110 LEU A CA 1
ATOM 863 C C . LEU A 1 110 ? 3.219 -4.750 -22.645 1.00 98.06 110 LEU A C 1
ATOM 865 O O . LEU A 1 110 ? 2.705 -5.765 -23.112 1.00 98.06 110 LEU A O 1
ATOM 869 N N . ASP A 1 111 ? 3.413 -3.656 -23.375 1.00 97.69 111 ASP A N 1
ATOM 870 C CA . ASP A 1 111 ? 2.899 -3.496 -24.735 1.00 97.69 111 ASP A CA 1
ATOM 871 C C . ASP A 1 111 ? 3.838 -4.093 -25.793 1.00 97.69 111 ASP A C 1
ATOM 873 O O . ASP A 1 111 ? 3.381 -4.498 -26.862 1.00 97.69 111 ASP A O 1
ATOM 877 N N . GLN A 1 112 ? 5.155 -4.112 -25.543 1.00 97.12 112 GLN A N 1
ATOM 878 C CA . GLN A 1 112 ? 6.151 -4.384 -26.593 1.00 97.12 112 GLN A CA 1
ATOM 879 C C . GLN A 1 112 ? 7.128 -5.520 -26.288 1.00 97.12 112 GLN A C 1
ATOM 881 O O . GLN A 1 112 ? 7.754 -6.020 -27.224 1.00 97.12 112 GLN A O 1
ATOM 886 N N . LEU A 1 113 ? 7.317 -5.895 -25.021 1.00 96.56 113 LEU A N 1
ATOM 887 C CA . LEU A 1 113 ? 8.376 -6.828 -24.620 1.00 96.56 113 LEU A CA 1
ATOM 888 C C . LEU A 1 113 ? 7.803 -8.086 -23.969 1.00 96.56 113 LEU A C 1
ATOM 890 O O . LEU A 1 113 ? 8.012 -9.189 -24.464 1.00 96.56 113 LEU A O 1
ATOM 894 N N . ASP A 1 114 ? 7.064 -7.912 -22.878 1.00 96.25 114 ASP A N 1
ATOM 895 C CA . ASP A 1 114 ? 6.489 -8.982 -22.076 1.00 96.25 114 ASP A CA 1
ATOM 896 C C . ASP A 1 114 ? 5.168 -8.523 -21.444 1.00 96.25 114 ASP A C 1
ATOM 898 O O . ASP A 1 114 ? 5.129 -7.908 -20.377 1.00 96.25 114 ASP A O 1
ATOM 902 N N . SER A 1 115 ? 4.065 -8.874 -22.108 1.00 96.31 115 SER A N 1
ATOM 903 C CA . SER A 1 115 ? 2.697 -8.586 -21.646 1.00 96.31 115 SER A CA 1
ATOM 904 C C . SER A 1 115 ? 2.308 -9.266 -20.330 1.00 96.31 115 SER A C 1
ATOM 906 O O . SER A 1 115 ? 1.301 -8.892 -19.729 1.00 96.31 115 SER A O 1
ATOM 908 N N . LYS A 1 116 ? 3.079 -10.260 -19.869 1.00 96.81 116 LYS A N 1
ATOM 909 C CA . LYS A 1 116 ? 2.842 -10.994 -18.618 1.00 96.81 116 LYS A CA 1
ATOM 910 C C . LYS A 1 116 ? 3.955 -10.749 -17.603 1.00 96.81 116 LYS A C 1
ATOM 912 O O . LYS A 1 116 ? 4.194 -11.582 -16.731 1.00 96.81 116 LYS A O 1
ATOM 917 N N . ASN A 1 117 ? 4.606 -9.592 -17.677 1.00 97.06 117 ASN A N 1
ATOM 918 C CA . ASN A 1 117 ? 5.587 -9.208 -16.683 1.00 97.06 117 ASN A CA 1
ATOM 919 C C . ASN A 1 117 ? 4.892 -8.812 -15.369 1.00 97.06 117 ASN A C 1
ATOM 921 O O . ASN A 1 117 ? 4.257 -7.758 -15.288 1.00 97.06 117 ASN A O 1
ATOM 925 N N . HIS A 1 118 ? 5.017 -9.652 -14.336 1.00 96.69 118 HIS A N 1
ATOM 926 C CA . HIS A 1 118 ? 4.395 -9.415 -13.024 1.00 96.69 118 HIS A CA 1
ATOM 927 C C . HIS A 1 118 ? 4.803 -8.063 -12.425 1.00 96.69 118 HIS A C 1
ATOM 929 O O . HIS A 1 118 ? 3.927 -7.273 -12.079 1.00 96.69 118 HIS A O 1
ATOM 935 N N . SER A 1 119 ? 6.104 -7.757 -12.374 1.00 96.19 119 SER A N 1
ATOM 936 C CA . SER A 1 119 ? 6.604 -6.529 -11.745 1.00 96.19 119 SER A CA 1
ATOM 937 C C . SER A 1 119 ? 6.121 -5.268 -12.461 1.00 96.19 119 SER A C 1
ATOM 939 O O . SER A 1 119 ? 5.751 -4.298 -11.806 1.00 96.19 119 SER A O 1
ATOM 941 N N . ALA A 1 120 ? 6.065 -5.278 -13.797 1.00 97.38 120 ALA A N 1
ATOM 942 C CA . ALA A 1 120 ? 5.535 -4.146 -14.553 1.00 97.38 120 ALA A CA 1
ATOM 943 C C . ALA A 1 120 ? 4.021 -3.967 -14.345 1.00 97.38 120 ALA A C 1
ATOM 945 O O . ALA A 1 120 ? 3.570 -2.832 -14.220 1.00 97.38 120 ALA A O 1
ATOM 946 N N . LEU A 1 121 ? 3.240 -5.055 -14.266 1.00 98.56 121 LEU A N 1
ATOM 947 C CA . LEU A 1 121 ? 1.810 -4.984 -13.929 1.00 98.56 121 LEU A CA 1
ATOM 948 C C . LEU A 1 121 ? 1.599 -4.415 -12.524 1.00 98.56 121 LEU A C 1
ATOM 950 O O . LEU A 1 121 ? 0.809 -3.490 -12.355 1.00 98.56 121 LEU A O 1
ATOM 954 N N . TYR A 1 122 ? 2.320 -4.942 -11.535 1.00 98.25 122 TYR A N 1
ATOM 955 C CA . TYR A 1 122 ? 2.224 -4.497 -10.150 1.00 98.25 122 TYR A CA 1
ATOM 956 C C . TYR A 1 122 ? 2.603 -3.015 -10.012 1.00 98.25 122 TYR A C 1
ATOM 958 O O . TYR A 1 122 ? 1.814 -2.222 -9.502 1.00 98.25 122 TYR A O 1
ATOM 966 N N . ASN A 1 123 ? 3.762 -2.611 -10.542 1.00 97.75 123 ASN A N 1
ATOM 967 C CA . ASN A 1 123 ? 4.219 -1.228 -10.426 1.00 97.75 123 ASN A CA 1
ATOM 968 C C . ASN A 1 123 ? 3.339 -0.255 -11.224 1.00 97.75 123 ASN A C 1
ATOM 970 O O . ASN A 1 123 ? 3.096 0.856 -10.766 1.00 97.75 123 ASN A O 1
ATOM 974 N N . LEU A 1 124 ? 2.808 -0.647 -12.389 1.00 98.00 124 LEU A N 1
ATOM 975 C CA . LEU A 1 124 ? 1.853 0.196 -13.115 1.00 98.00 124 LEU A CA 1
ATOM 976 C C . LEU A 1 124 ? 0.538 0.364 -12.336 1.00 98.00 124 LEU A C 1
ATOM 978 O O . LEU A 1 124 ? -0.023 1.458 -12.326 1.00 98.00 124 LEU A O 1
ATOM 982 N N . GLY A 1 125 ? 0.081 -0.688 -11.648 1.00 97.94 125 GLY A N 1
ATOM 983 C CA . GLY A 1 125 ? -1.042 -0.609 -10.713 1.00 97.94 125 GLY A CA 1
ATOM 984 C C . GLY A 1 125 ? -0.793 0.412 -9.602 1.00 97.94 125 GLY A C 1
ATOM 985 O O . GLY A 1 125 ? -1.633 1.280 -9.378 1.00 97.94 125 GLY A O 1
ATOM 986 N N . TYR A 1 126 ? 0.395 0.375 -8.993 1.00 97.00 126 TYR A N 1
ATOM 987 C CA . TYR A 1 126 ? 0.813 1.336 -7.967 1.00 97.00 126 TYR A CA 1
ATOM 988 C C . TYR A 1 126 ? 0.824 2.780 -8.492 1.00 97.00 126 TYR A C 1
ATOM 990 O O . TYR A 1 126 ? 0.303 3.686 -7.845 1.00 97.00 126 TYR A O 1
ATOM 998 N N . ILE A 1 127 ? 1.348 3.013 -9.702 1.00 97.00 127 ILE A N 1
ATOM 999 C CA . ILE A 1 127 ? 1.323 4.352 -10.309 1.00 97.00 127 ILE A CA 1
ATOM 1000 C C . ILE A 1 127 ? -0.115 4.851 -10.500 1.00 97.00 127 ILE A C 1
ATOM 1002 O O . ILE A 1 127 ? -0.401 6.018 -10.238 1.00 97.00 127 ILE A O 1
ATOM 1006 N N . TYR A 1 128 ? -1.036 3.995 -10.946 1.00 97.56 128 TYR A N 1
ATOM 1007 C CA . TYR A 1 128 ? -2.432 4.397 -11.100 1.00 97.56 128 TYR A CA 1
ATOM 1008 C C . TYR A 1 128 ? -3.134 4.659 -9.766 1.00 97.56 128 TYR A C 1
ATOM 1010 O O . TYR A 1 128 ? -3.951 5.577 -9.703 1.00 97.56 128 TYR A O 1
ATOM 1018 N N . GLU A 1 129 ? -2.789 3.930 -8.706 1.00 96.31 129 GLU A N 1
ATOM 1019 C CA . GLU A 1 129 ? -3.266 4.209 -7.348 1.00 96.31 129 GLU A CA 1
ATOM 1020 C C . GLU A 1 129 ? -2.832 5.606 -6.880 1.00 96.31 129 GLU A C 1
ATOM 1022 O O . GLU A 1 129 ? -3.678 6.398 -6.467 1.00 96.31 129 GLU A O 1
ATOM 1027 N N . GLU A 1 130 ? -1.550 5.952 -7.040 1.00 93.19 130 GLU A N 1
ATOM 1028 C CA . GLU A 1 130 ? -1.005 7.284 -6.716 1.00 93.19 130 GLU A CA 1
ATOM 1029 C C . GLU A 1 130 ? -1.656 8.407 -7.543 1.00 93.19 130 GLU A C 1
ATOM 1031 O O . GLU A 1 130 ? -1.796 9.537 -7.081 1.00 93.19 130 GLU A O 1
ATOM 1036 N N . GLN A 1 131 ? -2.106 8.102 -8.763 1.00 93.75 131 GLN A N 1
ATOM 1037 C CA . GLN A 1 131 ? -2.854 9.032 -9.616 1.00 93.75 131 GLN A CA 1
ATOM 1038 C C . GLN A 1 131 ? -4.362 9.097 -9.293 1.00 93.75 131 GLN A C 1
ATOM 1040 O O . GLN A 1 131 ? -5.092 9.822 -9.971 1.00 93.75 131 GLN A O 1
ATOM 1045 N N . GLY A 1 132 ? -4.855 8.327 -8.317 1.00 95.12 132 GLY A N 1
ATOM 1046 C CA . GLY A 1 132 ? -6.280 8.236 -7.971 1.00 95.12 132 GLY A CA 1
ATOM 1047 C C . GLY A 1 132 ? -7.136 7.460 -8.983 1.00 95.12 132 GLY A C 1
ATOM 1048 O O . GLY A 1 132 ? -8.364 7.491 -8.921 1.00 95.12 132 GLY A O 1
ATOM 1049 N N . LYS A 1 133 ? -6.511 6.752 -9.929 1.00 97.75 133 LYS A N 1
ATOM 1050 C CA . LYS A 1 133 ? -7.169 5.926 -10.953 1.00 97.75 133 LYS A CA 1
ATOM 1051 C C . LYS A 1 133 ? -7.379 4.506 -10.428 1.00 97.75 133 LYS A C 1
ATOM 1053 O O . LYS A 1 133 ? -6.769 3.541 -10.891 1.00 97.75 133 LYS A O 1
ATOM 1058 N N . TYR A 1 134 ? -8.229 4.384 -9.410 1.00 97.88 134 TYR A N 1
ATOM 1059 C CA . TYR A 1 134 ? -8.382 3.148 -8.635 1.00 97.88 134 TYR A CA 1
ATOM 1060 C C . TYR A 1 134 ? -8.906 1.961 -9.456 1.00 97.88 134 TYR A C 1
ATOM 1062 O O . TYR A 1 134 ? -8.484 0.829 -9.230 1.00 97.88 134 TYR A O 1
ATOM 1070 N N . SER A 1 135 ? -9.783 2.187 -10.441 1.00 98.00 135 SER A N 1
ATOM 1071 C CA . SER A 1 135 ? -10.275 1.121 -11.328 1.00 98.00 135 SER A CA 1
ATOM 1072 C C . SER A 1 135 ? -9.154 0.478 -12.145 1.00 98.00 135 SER A C 1
ATOM 1074 O O . SER A 1 135 ? -9.059 -0.750 -12.228 1.00 98.00 135 SER A O 1
ATOM 1076 N N . GLU A 1 136 ? -8.288 1.301 -12.730 1.00 97.94 136 GLU A N 1
ATOM 1077 C CA . GLU A 1 136 ? -7.135 0.871 -13.510 1.00 97.94 136 GLU A CA 1
ATOM 1078 C C . GLU A 1 136 ? -6.109 0.182 -12.610 1.00 97.94 136 GLU A C 1
ATOM 1080 O O . GLU A 1 136 ? -5.639 -0.907 -12.949 1.00 97.94 136 GLU A O 1
ATOM 1085 N N . ALA A 1 137 ? -5.837 0.751 -11.431 1.00 98.44 137 ALA A N 1
ATOM 1086 C CA . ALA A 1 137 ? -4.955 0.155 -10.432 1.00 98.44 137 ALA A CA 1
ATOM 1087 C C . ALA A 1 137 ? -5.395 -1.270 -10.060 1.00 98.44 137 ALA A C 1
ATOM 1089 O O . ALA A 1 137 ? -4.625 -2.222 -10.204 1.00 98.44 137 ALA A O 1
ATOM 1090 N N . ILE A 1 138 ? -6.670 -1.450 -9.692 1.00 98.62 138 ILE A N 1
ATOM 1091 C CA . ILE A 1 138 ? -7.244 -2.760 -9.348 1.00 98.62 138 ILE A CA 1
ATOM 1092 C C . ILE A 1 138 ? -7.115 -3.746 -10.515 1.00 98.62 138 ILE A C 1
ATOM 1094 O O . ILE A 1 138 ? -6.792 -4.915 -10.296 1.00 98.62 138 ILE A O 1
ATOM 1098 N N . SER A 1 139 ? -7.362 -3.307 -11.752 1.00 98.38 139 SER A N 1
ATOM 1099 C CA . SER A 1 139 ? -7.235 -4.162 -12.939 1.00 98.38 139 SER A CA 1
ATOM 1100 C C . SER A 1 139 ? -5.803 -4.685 -13.120 1.00 98.38 139 SER A C 1
ATOM 1102 O O . SER A 1 139 ? -5.589 -5.882 -13.355 1.00 98.38 139 SER A O 1
ATOM 1104 N N . HIS A 1 140 ? -4.807 -3.814 -12.954 1.00 98.50 140 HIS A N 1
ATOM 1105 C CA . HIS A 1 140 ? -3.398 -4.184 -13.062 1.00 98.50 140 HIS A CA 1
ATOM 1106 C C . HIS A 1 140 ? -2.931 -5.071 -11.902 1.00 98.50 140 HIS A C 1
ATOM 1108 O O . HIS A 1 140 ? -2.307 -6.104 -12.154 1.00 98.50 140 HIS A O 1
ATOM 1114 N N . PHE A 1 141 ? -3.317 -4.767 -10.660 1.00 98.62 141 PHE A N 1
ATOM 1115 C CA . PHE A 1 141 ? -3.016 -5.631 -9.515 1.00 98.62 141 PHE A CA 1
ATOM 1116 C C . PHE A 1 141 ? -3.662 -7.013 -9.639 1.00 98.62 141 PHE A C 1
ATOM 1118 O O . PHE A 1 141 ? -3.008 -8.016 -9.368 1.00 98.62 141 PHE A O 1
ATOM 1125 N N . LYS A 1 142 ? -4.911 -7.111 -10.119 1.00 98.50 142 LYS A N 1
ATOM 1126 C CA . LYS A 1 142 ? -5.553 -8.409 -10.399 1.00 98.50 142 LYS A CA 1
ATOM 1127 C C . LYS A 1 142 ? -4.810 -9.191 -11.479 1.00 98.50 142 LYS A C 1
ATOM 1129 O O . LYS A 1 142 ? -4.677 -10.406 -11.374 1.00 98.50 142 LYS A O 1
ATOM 1134 N N . SER A 1 143 ? -4.303 -8.505 -12.500 1.00 98.19 143 SER A N 1
ATOM 1135 C CA . SER A 1 143 ? -3.491 -9.133 -13.544 1.00 98.19 143 SER A CA 1
ATOM 1136 C C . SER A 1 143 ? -2.160 -9.654 -12.991 1.00 98.19 143 SER A C 1
ATOM 1138 O O . SER A 1 143 ? -1.776 -10.774 -13.3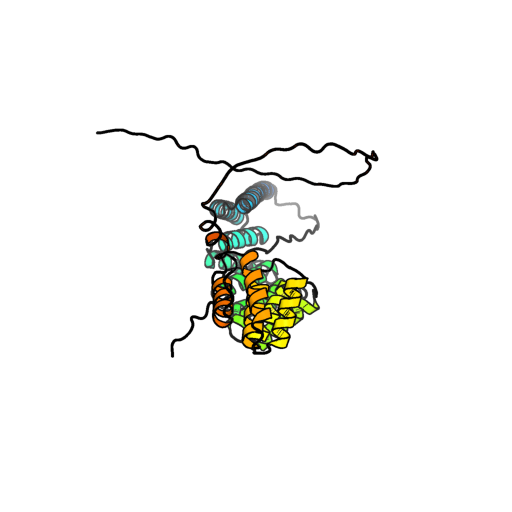20 1.00 98.19 143 SER A O 1
ATOM 1140 N N . ALA A 1 144 ? -1.497 -8.905 -12.103 1.00 97.81 144 ALA A N 1
ATOM 1141 C CA . ALA A 1 144 ? -0.310 -9.376 -11.386 1.00 97.81 144 ALA A CA 1
ATOM 1142 C C . ALA A 1 144 ? -0.636 -10.582 -10.483 1.00 97.81 144 ALA A C 1
ATOM 1144 O O . ALA A 1 144 ? 0.050 -11.603 -10.534 1.00 97.81 144 ALA A O 1
ATOM 1145 N N . LEU A 1 145 ? -1.744 -10.527 -9.740 1.00 97.44 145 LEU A N 1
ATOM 1146 C CA . LEU A 1 145 ? -2.209 -11.612 -8.874 1.00 97.44 145 LEU A CA 1
ATOM 1147 C C . LEU A 1 145 ? -2.548 -12.891 -9.660 1.00 97.44 145 LEU A C 1
ATOM 1149 O O . LEU A 1 145 ? -2.299 -13.991 -9.179 1.00 97.44 145 LEU A O 1
ATOM 1153 N N . ASN A 1 146 ? -3.051 -12.780 -10.894 1.00 97.88 146 ASN A N 1
ATOM 1154 C CA . ASN A 1 146 ? -3.266 -13.944 -11.762 1.00 97.88 146 ASN A CA 1
ATOM 1155 C C . ASN A 1 146 ? -1.957 -14.678 -12.105 1.00 97.88 146 ASN A C 1
ATOM 1157 O O . ASN A 1 146 ? -1.985 -15.880 -12.365 1.00 97.88 146 ASN A O 1
ATOM 1161 N N . LEU A 1 147 ? -0.823 -13.970 -12.120 1.00 96.94 147 LEU A N 1
ATOM 1162 C CA . LEU A 1 147 ? 0.504 -14.550 -12.346 1.00 96.94 147 LEU A CA 1
ATOM 1163 C C . LEU A 1 147 ? 1.123 -15.076 -11.044 1.00 96.94 147 LEU A C 1
ATOM 1165 O O . LEU A 1 147 ? 1.780 -16.114 -11.055 1.00 96.94 147 LEU A O 1
ATOM 1169 N N . ALA A 1 148 ? 0.882 -14.386 -9.927 1.00 96.38 148 ALA A N 1
ATOM 1170 C CA . ALA A 1 148 ? 1.361 -14.754 -8.598 1.00 96.38 148 ALA A CA 1
ATOM 1171 C C . ALA A 1 148 ? 0.206 -14.756 -7.571 1.00 96.38 148 ALA A C 1
ATOM 1173 O O . ALA A 1 148 ? 0.064 -13.807 -6.804 1.00 96.38 148 ALA A O 1
ATOM 1174 N N . PRO A 1 149 ? -0.606 -15.832 -7.477 1.00 95.56 149 PRO A N 1
ATOM 1175 C CA . PRO A 1 149 ? -1.841 -15.849 -6.669 1.00 95.56 149 PRO A CA 1
ATOM 1176 C C . PRO A 1 149 ? -1.668 -15.703 -5.153 1.00 95.56 149 PRO A C 1
ATOM 1178 O O . PRO A 1 149 ? -2.652 -15.629 -4.420 1.00 95.56 149 PRO A O 1
ATOM 1181 N N . ARG A 1 150 ? -0.425 -15.731 -4.666 1.00 95.75 150 ARG A N 1
ATOM 1182 C CA . ARG A 1 150 ? -0.071 -15.598 -3.247 1.00 95.75 150 ARG A CA 1
ATOM 1183 C C . ARG A 1 150 ? 0.612 -14.264 -2.935 1.00 95.75 150 ARG A C 1
ATOM 1185 O O . ARG A 1 150 ? 1.158 -14.121 -1.846 1.00 95.75 150 ARG A O 1
ATOM 1192 N N . ASP A 1 151 ? 0.605 -13.329 -3.881 1.00 94.00 151 ASP A N 1
ATOM 1193 C CA . ASP A 1 151 ? 1.129 -11.978 -3.709 1.00 94.00 151 ASP A CA 1
ATOM 1194 C C . ASP A 1 151 ? 0.232 -11.187 -2.744 1.00 94.00 151 ASP A C 1
ATOM 1196 O O . ASP A 1 151 ? -0.858 -10.721 -3.090 1.00 94.00 151 ASP A O 1
ATOM 1200 N N . THR A 1 152 ? 0.673 -11.098 -1.489 1.00 95.31 152 THR A N 1
ATOM 1201 C CA . THR A 1 152 ? -0.055 -10.391 -0.435 1.00 95.31 152 THR A CA 1
ATOM 1202 C C . THR A 1 152 ? -0.026 -8.884 -0.622 1.00 95.31 152 THR A C 1
ATOM 1204 O O . THR A 1 152 ? -0.984 -8.227 -0.222 1.00 95.31 152 THR A O 1
ATOM 1207 N N . ASP A 1 153 ? 1.014 -8.339 -1.250 1.00 94.75 153 ASP A N 1
ATOM 1208 C CA . ASP A 1 153 ? 1.154 -6.896 -1.435 1.00 94.75 153 ASP A CA 1
ATOM 1209 C C . ASP A 1 153 ? 0.151 -6.410 -2.488 1.00 94.75 153 ASP A C 1
ATOM 1211 O O . ASP A 1 153 ? -0.562 -5.429 -2.272 1.00 94.75 153 ASP A O 1
ATOM 1215 N N . ALA A 1 154 ? -0.028 -7.175 -3.572 1.00 96.69 154 ALA A N 1
ATOM 1216 C CA . ALA A 1 154 ? -1.068 -6.902 -4.565 1.00 96.69 154 ALA A CA 1
ATOM 1217 C C . ALA A 1 154 ? -2.476 -6.951 -3.947 1.00 96.69 154 ALA A C 1
ATOM 1219 O O . ALA A 1 154 ? -3.323 -6.111 -4.254 1.00 96.69 154 ALA A O 1
ATOM 1220 N N . LEU A 1 155 ? -2.734 -7.909 -3.048 1.00 98.31 155 LEU A N 1
ATOM 1221 C CA . LEU A 1 155 ? -4.007 -8.000 -2.323 1.00 98.31 155 LEU A CA 1
ATOM 1222 C C . LEU A 1 155 ? -4.227 -6.815 -1.376 1.00 98.31 155 LEU A C 1
ATOM 1224 O O . LEU A 1 155 ? -5.343 -6.294 -1.317 1.00 98.31 155 LEU A O 1
ATOM 1228 N N . VAL A 1 156 ? -3.188 -6.374 -0.657 1.00 98.31 156 VAL A N 1
ATOM 1229 C CA . VAL A 1 156 ? -3.255 -5.174 0.188 1.00 98.31 156 VAL A CA 1
ATOM 1230 C C . VAL A 1 156 ? -3.608 -3.953 -0.659 1.00 98.31 156 VAL A C 1
ATOM 1232 O O . VAL A 1 156 ? -4.561 -3.256 -0.313 1.00 98.31 156 VAL A O 1
ATOM 1235 N N . ASN A 1 157 ? -2.937 -3.734 -1.793 1.00 98.31 157 ASN A N 1
ATOM 1236 C CA . ASN A 1 157 ? -3.192 -2.561 -2.635 1.00 98.31 157 ASN A CA 1
ATOM 1237 C C . ASN A 1 157 ? -4.572 -2.599 -3.311 1.00 98.31 157 ASN A C 1
ATOM 1239 O O . ASN A 1 157 ? -5.237 -1.570 -3.414 1.00 98.31 157 ASN A O 1
ATOM 1243 N N . ILE A 1 158 ? -5.075 -3.780 -3.695 1.00 98.56 158 ILE A N 1
ATOM 1244 C CA . ILE A 1 158 ? -6.475 -3.932 -4.137 1.00 98.56 158 ILE A CA 1
ATOM 1245 C C . ILE A 1 158 ? -7.436 -3.514 -3.019 1.00 98.56 158 ILE A C 1
ATOM 1247 O O . ILE A 1 158 ? -8.393 -2.779 -3.270 1.00 98.56 158 ILE A O 1
ATOM 1251 N N . GLY A 1 159 ? -7.189 -3.970 -1.787 1.00 98.38 159 GLY A N 1
ATOM 1252 C CA . GLY A 1 159 ? -7.988 -3.579 -0.630 1.00 98.38 159 GLY A CA 1
ATOM 1253 C C . GLY A 1 159 ? -7.946 -2.070 -0.383 1.00 98.38 159 GLY A C 1
ATOM 1254 O O . GLY A 1 159 ? -8.992 -1.459 -0.174 1.00 98.38 159 GLY A O 1
ATOM 1255 N N . ASN A 1 160 ? -6.762 -1.466 -0.496 1.00 98.06 160 ASN A N 1
ATOM 1256 C CA . ASN A 1 160 ? -6.546 -0.029 -0.339 1.00 98.06 160 ASN A CA 1
ATOM 1257 C C . ASN A 1 160 ? -7.311 0.776 -1.393 1.00 98.06 160 ASN A C 1
ATOM 1259 O O . ASN A 1 160 ? -8.050 1.694 -1.045 1.00 98.06 160 ASN A O 1
ATOM 1263 N N . CYS A 1 161 ? -7.228 0.383 -2.665 1.00 98.56 161 CYS A N 1
ATOM 1264 C CA . CYS A 1 161 ? -8.009 1.000 -3.734 1.00 98.56 161 CYS A CA 1
ATOM 1265 C C . CYS A 1 161 ? -9.517 0.926 -3.443 1.00 98.56 161 CYS A C 1
ATOM 1267 O O . CYS A 1 161 ? -10.227 1.920 -3.588 1.00 98.56 161 CYS A O 1
ATOM 1269 N N . HIS A 1 162 ? -10.013 -0.220 -2.962 1.00 98.62 162 HIS A N 1
ATOM 1270 C CA . HIS A 1 162 ? -11.419 -0.351 -2.581 1.00 98.62 162 HIS A CA 1
ATOM 1271 C C . HIS A 1 162 ? -11.801 0.533 -1.386 1.00 98.62 162 HIS A C 1
ATOM 1273 O O . HIS A 1 162 ? -12.870 1.146 -1.419 1.00 98.62 162 HIS A O 1
ATOM 1279 N N . MET A 1 163 ? -10.924 0.682 -0.385 1.00 98.06 163 MET A N 1
ATOM 1280 C CA . MET A 1 163 ? -11.118 1.639 0.713 1.00 98.06 163 MET A CA 1
ATOM 1281 C C . MET A 1 163 ? -11.287 3.070 0.192 1.00 98.06 163 MET A C 1
ATOM 1283 O O . MET A 1 163 ? -12.199 3.764 0.635 1.00 98.06 163 MET A O 1
ATOM 1287 N N . GLN A 1 164 ? -10.468 3.489 -0.777 1.00 97.38 164 GLN A N 1
ATOM 1288 C CA . GLN A 1 164 ? -10.547 4.833 -1.366 1.00 97.38 164 GLN A CA 1
ATOM 1289 C C . GLN A 1 164 ? -11.843 5.067 -2.142 1.00 97.38 164 GLN A C 1
ATOM 1291 O O . GLN A 1 164 ? -12.416 6.153 -2.100 1.00 97.38 164 GLN A O 1
ATOM 1296 N N . THR A 1 165 ? -12.338 4.038 -2.828 1.00 96.94 165 THR A N 1
ATOM 1297 C CA . THR A 1 165 ? -13.616 4.107 -3.556 1.00 96.94 165 THR A CA 1
ATOM 1298 C C . THR A 1 165 ? -14.851 3.950 -2.660 1.00 96.94 165 THR A C 1
ATOM 1300 O O . THR A 1 165 ? -15.968 4.152 -3.127 1.00 96.94 165 THR A O 1
ATOM 1303 N N . GLY A 1 166 ? -14.676 3.602 -1.379 1.00 95.88 166 GLY A N 1
ATOM 1304 C CA . GLY A 1 166 ? -15.774 3.329 -0.446 1.00 95.88 166 GLY A CA 1
ATOM 1305 C C . GLY A 1 166 ? -16.393 1.929 -0.569 1.00 95.88 166 GLY A C 1
ATOM 1306 O O . GLY A 1 166 ? -17.363 1.628 0.128 1.00 95.88 166 GLY A O 1
ATOM 1307 N N . ASP A 1 167 ? -15.821 1.044 -1.390 1.00 98.12 167 ASP A N 1
ATOM 1308 C CA . ASP A 1 167 ? -16.252 -0.347 -1.582 1.00 98.12 167 ASP A CA 1
ATOM 1309 C C . ASP A 1 167 ? -15.786 -1.244 -0.418 1.00 98.12 167 ASP A C 1
ATOM 1311 O O . ASP A 1 167 ? -15.000 -2.186 -0.575 1.00 98.12 167 ASP A O 1
ATOM 1315 N N . LEU A 1 168 ? -16.275 -0.951 0.789 1.00 97.88 168 LEU A N 1
ATOM 1316 C CA . LEU A 1 168 ? -15.781 -1.546 2.036 1.00 97.88 168 LEU A CA 1
ATOM 1317 C C . LEU A 1 168 ? -15.870 -3.083 2.064 1.00 97.88 168 LEU A C 1
ATOM 1319 O O . LEU A 1 168 ? -15.000 -3.735 2.638 1.00 97.88 168 LEU A O 1
ATOM 1323 N N . ASP A 1 169 ? -16.882 -3.686 1.433 1.00 98.50 169 ASP A N 1
ATOM 1324 C CA . ASP A 1 169 ? -17.013 -5.150 1.382 1.00 98.50 169 ASP A CA 1
ATOM 1325 C C . ASP A 1 169 ? -15.899 -5.810 0.554 1.00 98.50 169 ASP A C 1
ATOM 1327 O O . ASP A 1 169 ? -15.376 -6.860 0.938 1.00 98.50 169 ASP A O 1
ATOM 1331 N N . GLN A 1 170 ? -15.493 -5.183 -0.555 1.00 98.50 170 GLN A N 1
ATOM 1332 C CA . GLN A 1 170 ? -14.386 -5.676 -1.376 1.00 98.50 170 GLN A CA 1
ATOM 1333 C C . GLN A 1 170 ? -13.043 -5.463 -0.675 1.00 98.50 170 GLN A C 1
ATOM 1335 O O . GLN A 1 170 ? -12.209 -6.371 -0.681 1.00 98.50 170 GLN A O 1
ATOM 1340 N N . ALA A 1 171 ? -12.867 -4.330 0.015 1.00 98.62 171 ALA A N 1
ATOM 1341 C CA . ALA A 1 171 ? -11.693 -4.088 0.852 1.00 98.62 171 ALA A CA 1
ATOM 1342 C C . ALA A 1 171 ? -11.540 -5.164 1.942 1.00 98.62 171 ALA A C 1
ATOM 1344 O O . ALA A 1 171 ? -10.495 -5.804 2.055 1.00 98.62 171 ALA A O 1
ATOM 1345 N N . ILE A 1 172 ? -12.616 -5.449 2.685 1.00 98.81 172 ILE A N 1
ATOM 1346 C CA . ILE A 1 172 ? -12.642 -6.510 3.704 1.00 98.81 172 ILE A CA 1
ATOM 1347 C C . ILE A 1 172 ? -12.306 -7.874 3.097 1.00 98.81 172 ILE A C 1
ATOM 1349 O O . ILE A 1 172 ? -11.552 -8.640 3.701 1.00 98.81 172 ILE A O 1
ATOM 1353 N N . SER A 1 173 ? -12.852 -8.199 1.921 1.00 98.62 173 SER A N 1
ATOM 1354 C CA . SER A 1 173 ? -12.554 -9.462 1.239 1.00 98.62 173 SER A CA 1
ATOM 1355 C C . SER A 1 173 ? -11.068 -9.581 0.888 1.00 98.62 173 SER A C 1
ATOM 1357 O O . SER A 1 173 ? -10.465 -10.626 1.137 1.00 98.62 173 SER A O 1
ATOM 1359 N N . ALA A 1 174 ? -10.463 -8.513 0.363 1.00 98.50 174 ALA A N 1
ATOM 1360 C CA . ALA A 1 174 ? -9.046 -8.481 0.019 1.00 98.50 174 ALA A CA 1
ATOM 1361 C C . ALA A 1 174 ? -8.154 -8.645 1.263 1.00 98.50 174 ALA A C 1
ATOM 1363 O O . ALA A 1 174 ? -7.294 -9.526 1.292 1.00 98.50 174 ALA A O 1
ATOM 1364 N N . TYR A 1 175 ? -8.410 -7.897 2.340 1.00 98.75 175 TYR A N 1
ATOM 1365 C CA . TYR A 1 175 ? -7.617 -8.010 3.572 1.00 98.75 175 TYR A CA 1
ATOM 1366 C C . TYR A 1 175 ? -7.799 -9.358 4.285 1.00 98.75 175 TYR A C 1
ATOM 1368 O O . TYR A 1 175 ? -6.849 -9.897 4.852 1.00 98.75 175 TYR A O 1
ATOM 1376 N N . ARG A 1 176 ? -8.987 -9.974 4.210 1.00 98.69 176 ARG A N 1
ATOM 1377 C CA . ARG A 1 176 ? -9.184 -11.355 4.682 1.00 98.69 176 ARG A CA 1
ATOM 1378 C C . ARG A 1 176 ? -8.360 -12.361 3.885 1.00 98.69 176 ARG A C 1
ATOM 1380 O O . ARG A 1 176 ? -7.841 -13.301 4.483 1.00 98.69 176 ARG A O 1
ATOM 1387 N N . ALA A 1 177 ? -8.216 -12.172 2.573 1.00 98.44 177 ALA A N 1
ATOM 1388 C CA . ALA A 1 177 ? -7.350 -13.019 1.757 1.00 98.44 177 ALA A CA 1
ATOM 1389 C C . ALA A 1 177 ? -5.876 -12.886 2.177 1.00 98.44 177 ALA A C 1
ATOM 1391 O O . ALA A 1 177 ? -5.198 -13.904 2.309 1.00 98.44 177 ALA A O 1
ATOM 1392 N N . VAL A 1 178 ? -5.409 -11.669 2.490 1.00 98.19 178 VAL A N 1
ATOM 1393 C CA . VAL A 1 178 ? -4.061 -11.431 3.047 1.00 98.19 178 VAL A CA 1
ATOM 1394 C C . VAL A 1 178 ? -3.855 -12.229 4.336 1.00 98.19 178 VAL A C 1
ATOM 1396 O O . VAL A 1 178 ? -2.913 -13.011 4.424 1.00 98.19 178 VAL A O 1
ATOM 1399 N N . ILE A 1 179 ? -4.769 -12.103 5.304 1.00 98.31 179 ILE A N 1
ATOM 1400 C CA . ILE A 1 179 ? -4.687 -12.815 6.593 1.00 98.31 179 ILE A CA 1
ATOM 1401 C C . ILE A 1 179 ? -4.794 -14.335 6.399 1.00 98.31 179 ILE A C 1
ATOM 1403 O O . ILE A 1 179 ? -4.124 -15.099 7.087 1.00 98.31 179 ILE A O 1
ATOM 1407 N N . SER A 1 180 ? -5.595 -14.804 5.438 1.00 98.25 180 SER A N 1
ATOM 1408 C CA . SER A 1 180 ? -5.684 -16.234 5.122 1.00 98.25 180 SER A CA 1
ATOM 1409 C C . SER A 1 180 ? -4.384 -16.797 4.542 1.00 98.25 180 SER A C 1
ATOM 1411 O O . SER A 1 180 ? -4.108 -17.981 4.734 1.00 98.25 180 SER A O 1
ATOM 1413 N N . LEU A 1 181 ? -3.611 -15.994 3.804 1.00 97.50 181 LEU A N 1
ATOM 1414 C CA . LEU A 1 181 ? -2.308 -16.395 3.264 1.00 97.50 181 LEU A CA 1
ATOM 1415 C C . LEU A 1 181 ? -1.191 -16.261 4.303 1.00 97.50 181 LEU A C 1
ATOM 1417 O O . LEU A 1 181 ? -0.296 -17.106 4.339 1.00 97.50 181 LEU A O 1
ATOM 1421 N N . ASN A 1 182 ? -1.256 -15.224 5.139 1.00 95.62 182 ASN A N 1
ATOM 1422 C CA . ASN A 1 182 ? -0.321 -14.956 6.222 1.00 95.62 182 ASN A CA 1
ATOM 1423 C C . ASN A 1 182 ? -1.067 -14.442 7.472 1.00 95.62 182 ASN A C 1
ATOM 1425 O O . ASN A 1 182 ? -1.281 -13.233 7.608 1.00 95.62 182 ASN A O 1
ATOM 1429 N N . PRO A 1 183 ? -1.408 -15.334 8.421 1.00 97.00 183 PRO A N 1
ATOM 1430 C CA . PRO A 1 183 ? -2.109 -14.956 9.650 1.00 97.00 183 PRO A CA 1
ATOM 1431 C C . PRO A 1 183 ? -1.334 -13.998 10.563 1.00 97.00 183 PRO A C 1
ATOM 1433 O O . PRO A 1 183 ? -1.938 -13.334 11.394 1.00 97.00 183 PRO A O 1
ATOM 1436 N N . ASN A 1 184 ? -0.010 -13.899 10.407 1.00 96.56 184 ASN A N 1
ATOM 1437 C CA . ASN A 1 184 ? 0.847 -13.024 11.212 1.00 96.56 184 ASN A CA 1
ATOM 1438 C C . ASN A 1 184 ? 1.142 -11.686 10.509 1.00 96.56 184 ASN A C 1
ATOM 1440 O O . ASN A 1 184 ? 2.092 -10.987 10.855 1.00 96.56 184 ASN A O 1
ATOM 1444 N N . CYS A 1 185 ? 0.358 -11.326 9.490 1.00 95.81 185 CYS A N 1
ATOM 1445 C CA . CYS A 1 185 ? 0.508 -10.075 8.758 1.00 95.81 185 CYS A CA 1
ATOM 1446 C C . CYS A 1 185 ? -0.152 -8.914 9.523 1.00 95.81 185 CYS A C 1
ATOM 1448 O O . CYS A 1 185 ? -1.361 -8.693 9.404 1.00 95.81 185 CYS A O 1
ATOM 1450 N N . ALA A 1 186 ? 0.640 -8.155 10.289 1.00 97.19 186 ALA A N 1
ATOM 1451 C CA . ALA A 1 186 ? 0.149 -7.023 11.082 1.00 97.19 186 ALA A CA 1
ATOM 1452 C C . ALA A 1 186 ? -0.602 -5.988 10.225 1.00 97.19 186 ALA A C 1
ATOM 1454 O O . ALA A 1 186 ? -1.716 -5.604 10.572 1.00 97.19 186 ALA A O 1
ATOM 1455 N N . ILE A 1 187 ? -0.059 -5.619 9.057 1.00 96.75 187 ILE A N 1
ATOM 1456 C CA . ILE A 1 187 ? -0.709 -4.675 8.133 1.00 96.75 187 ILE A CA 1
ATOM 1457 C C . ILE A 1 187 ? -2.063 -5.192 7.614 1.00 96.75 187 ILE A C 1
ATOM 1459 O O . ILE A 1 187 ? -3.015 -4.423 7.494 1.00 96.75 187 ILE A O 1
ATOM 1463 N N . GLY A 1 188 ? -2.199 -6.503 7.378 1.00 97.75 188 GLY A N 1
ATOM 1464 C CA . GLY A 1 188 ? -3.470 -7.117 6.988 1.00 97.75 188 GLY A CA 1
ATOM 1465 C C . GLY A 1 188 ? -4.526 -7.011 8.091 1.00 97.75 188 GLY A C 1
ATOM 1466 O O . GLY A 1 188 ? -5.676 -6.661 7.818 1.00 97.75 188 GLY A O 1
ATOM 1467 N N . HIS A 1 189 ? -4.132 -7.253 9.347 1.00 98.69 189 HIS A N 1
ATOM 1468 C CA . HIS A 1 189 ? -5.001 -7.050 10.509 1.00 98.69 189 HIS A CA 1
ATOM 1469 C C . HIS A 1 189 ? -5.381 -5.578 10.693 1.00 98.69 189 HIS A C 1
ATOM 1471 O O . HIS A 1 189 ? -6.563 -5.291 10.880 1.00 98.69 189 HIS A O 1
ATOM 1477 N N . TYR A 1 190 ? -4.422 -4.661 10.584 1.00 98.75 190 TYR A N 1
ATOM 1478 C CA . TYR A 1 190 ? -4.653 -3.224 10.715 1.00 98.75 190 TYR A CA 1
ATOM 1479 C C . TYR A 1 190 ? -5.667 -2.730 9.683 1.00 98.75 190 TYR A C 1
ATOM 1481 O O . TYR A 1 190 ? -6.699 -2.160 10.040 1.00 98.75 190 TYR A O 1
ATOM 1489 N N . ASN A 1 191 ? -5.430 -3.034 8.407 1.00 98.62 191 ASN A N 1
ATOM 1490 C CA . ASN A 1 191 ? -6.289 -2.597 7.314 1.00 98.62 191 ASN A CA 1
ATOM 1491 C C . ASN A 1 191 ? -7.698 -3.206 7.393 1.00 98.62 191 ASN A C 1
ATOM 1493 O O . ASN A 1 191 ? -8.689 -2.513 7.150 1.00 98.62 191 ASN A O 1
ATOM 1497 N N . LEU A 1 192 ? -7.819 -4.475 7.804 1.00 98.75 192 LEU A N 1
ATOM 1498 C CA . LEU A 1 192 ? -9.123 -5.084 8.065 1.00 98.75 192 LEU A CA 1
ATOM 1499 C C . LEU A 1 192 ? -9.845 -4.400 9.237 1.00 98.75 192 LEU A C 1
ATOM 1501 O O . LEU A 1 192 ? -11.049 -4.156 9.148 1.00 98.75 192 LEU A O 1
ATOM 1505 N N . GLY A 1 193 ? -9.127 -4.060 10.311 1.00 98.69 193 GLY A N 1
ATOM 1506 C CA . GLY A 1 193 ? -9.659 -3.287 11.434 1.00 98.69 193 GLY A CA 1
ATOM 1507 C C . GLY A 1 193 ? -10.226 -1.939 10.988 1.00 98.69 193 GLY A C 1
ATOM 1508 O O . GLY A 1 193 ? -11.375 -1.624 11.303 1.00 98.69 193 GLY A O 1
ATOM 1509 N N . SER A 1 194 ? -9.475 -1.203 10.169 1.00 98.69 194 SER A N 1
ATOM 1510 C CA . SER A 1 194 ? -9.888 0.083 9.594 1.00 98.69 194 SER A CA 1
ATOM 1511 C C . SER A 1 194 ? -11.128 -0.043 8.703 1.00 98.69 194 SER A C 1
ATOM 1513 O O . SER A 1 194 ? -12.083 0.720 8.854 1.00 98.69 194 SER A O 1
ATOM 1515 N N . ALA A 1 195 ? -11.181 -1.052 7.828 1.00 98.69 195 ALA A N 1
ATOM 1516 C CA . ALA A 1 195 ? -12.349 -1.297 6.979 1.00 98.69 195 ALA A CA 1
ATOM 1517 C C . ALA A 1 195 ? -13.606 -1.663 7.796 1.00 98.69 195 ALA A C 1
ATOM 1519 O O . ALA A 1 195 ? -14.716 -1.212 7.503 1.00 98.69 195 ALA A O 1
ATOM 1520 N N . LEU A 1 196 ? -13.446 -2.455 8.862 1.00 98.75 196 LEU A N 1
ATOM 1521 C CA . LEU A 1 196 ? -14.535 -2.817 9.774 1.00 98.75 196 LEU A CA 1
ATOM 1522 C C . LEU A 1 196 ? -15.015 -1.625 10.610 1.00 98.75 196 LEU A C 1
ATOM 1524 O O . LEU A 1 196 ? -16.219 -1.500 10.852 1.00 98.75 196 LEU A O 1
ATOM 1528 N N . HIS A 1 197 ? -14.105 -0.745 11.033 1.00 98.56 197 HIS A N 1
ATOM 1529 C CA . HIS A 1 197 ? -14.446 0.504 11.717 1.00 98.56 197 HIS A CA 1
ATOM 1530 C C . HIS A 1 197 ? -15.267 1.422 10.807 1.00 98.56 197 HIS A C 1
ATOM 1532 O O . HIS A 1 197 ? -16.332 1.880 11.226 1.00 98.56 197 HIS A O 1
ATOM 1538 N N . ALA A 1 198 ? -14.873 1.567 9.538 1.00 98.06 198 ALA A N 1
ATOM 1539 C CA . ALA A 1 198 ? -15.646 2.305 8.537 1.00 98.06 198 ALA A CA 1
ATOM 1540 C C . ALA A 1 198 ? -17.064 1.726 8.336 1.00 98.06 198 ALA A C 1
ATOM 1542 O O . ALA A 1 198 ? -18.024 2.474 8.159 1.00 98.06 198 ALA A O 1
ATOM 1543 N N . GLN A 1 199 ? -17.237 0.403 8.466 1.00 97.50 199 GLN A N 1
ATOM 1544 C CA . GLN A 1 199 ? -18.553 -0.260 8.479 1.00 97.50 199 GLN A CA 1
ATOM 1545 C C . GLN A 1 199 ? -19.296 -0.194 9.830 1.00 97.50 199 GLN A C 1
ATOM 1547 O O . GLN A 1 199 ? -20.326 -0.849 9.995 1.00 97.50 199 GLN A O 1
ATOM 1552 N N . ARG A 1 200 ? -18.790 0.551 10.821 1.00 97.44 200 ARG A N 1
ATOM 1553 C CA . ARG A 1 200 ? -19.334 0.643 12.192 1.00 97.44 200 ARG A CA 1
ATOM 1554 C C . ARG A 1 200 ? -19.356 -0.695 12.948 1.00 97.44 200 ARG A C 1
ATOM 1556 O O . ARG A 1 200 ? -20.047 -0.832 13.957 1.00 97.44 200 ARG A O 1
ATOM 1563 N N . LYS A 1 201 ? -18.567 -1.688 12.523 1.00 98.38 201 LYS A N 1
ATOM 1564 C CA . LYS A 1 201 ? -18.414 -2.993 13.195 1.00 98.38 201 LYS A CA 1
ATOM 1565 C C . LYS A 1 201 ? -17.361 -2.904 14.304 1.00 98.38 201 LYS A C 1
ATOM 1567 O O . LYS A 1 201 ? -16.338 -3.587 14.270 1.00 98.38 201 LYS A O 1
ATOM 1572 N N . LEU A 1 202 ? -17.629 -2.054 15.297 1.00 98.19 202 LEU A N 1
ATOM 1573 C CA . LEU A 1 202 ? -16.650 -1.603 16.295 1.00 98.19 202 LEU A CA 1
ATOM 1574 C C . LEU A 1 202 ? -15.964 -2.748 17.056 1.00 98.19 202 LEU A C 1
ATOM 1576 O O . LEU A 1 202 ? -14.751 -2.730 17.221 1.00 98.19 202 LEU A O 1
ATOM 1580 N N . SER A 1 203 ? -16.704 -3.768 17.501 1.00 98.25 203 SER A N 1
ATOM 1581 C CA . SER A 1 203 ? -16.113 -4.883 18.263 1.00 98.25 203 SER A CA 1
ATOM 1582 C C . SER A 1 203 ? -15.134 -5.716 17.431 1.00 98.25 203 SER A C 1
ATOM 1584 O O . SER A 1 203 ? -14.097 -6.136 17.937 1.00 98.25 203 SER A O 1
ATOM 1586 N N . LEU A 1 204 ? -15.435 -5.923 16.145 1.00 98.56 204 LEU A N 1
ATOM 1587 C CA . LEU A 1 204 ? -14.531 -6.632 15.237 1.00 98.56 204 LEU A CA 1
ATOM 1588 C C . LEU A 1 204 ? -13.311 -5.767 14.901 1.00 98.56 204 LEU A C 1
ATOM 1590 O O . LEU A 1 204 ? -12.195 -6.279 14.895 1.00 98.56 204 LEU A O 1
ATOM 1594 N N . ALA A 1 205 ? -13.507 -4.462 14.687 1.00 98.75 205 ALA A N 1
ATOM 1595 C CA . ALA A 1 205 ? -12.409 -3.523 14.469 1.00 98.75 205 ALA A CA 1
ATOM 1596 C C . ALA A 1 205 ? -11.421 -3.518 15.647 1.00 98.75 205 ALA A C 1
ATOM 1598 O O . ALA A 1 205 ? -10.226 -3.712 15.437 1.00 98.75 205 ALA A O 1
ATOM 1599 N N . ALA A 1 206 ? -11.924 -3.410 16.886 1.00 98.75 206 ALA A N 1
ATOM 1600 C CA . ALA A 1 206 ? -11.100 -3.471 18.095 1.00 98.75 206 ALA A CA 1
ATOM 1601 C C . ALA A 1 206 ? -10.265 -4.759 18.159 1.00 98.75 206 ALA A C 1
ATOM 1603 O O . ALA A 1 206 ? -9.063 -4.696 18.398 1.00 98.75 206 ALA A O 1
ATOM 1604 N N . SER A 1 207 ? -10.875 -5.918 17.880 1.00 98.69 207 SER A N 1
ATOM 1605 C CA . SER A 1 207 ? -10.164 -7.203 17.869 1.00 98.69 207 SER A CA 1
ATOM 1606 C C . SER A 1 207 ? -9.036 -7.241 16.829 1.00 98.69 207 SER A C 1
ATOM 1608 O O . SER A 1 207 ? -7.943 -7.731 17.110 1.00 98.69 207 SER A O 1
ATOM 1610 N N . HIS A 1 208 ? -9.255 -6.688 15.635 1.00 98.75 208 HIS A N 1
ATOM 1611 C CA . HIS A 1 208 ? -8.224 -6.637 14.598 1.00 98.75 208 HIS A CA 1
ATOM 1612 C C . HIS A 1 208 ? -7.099 -5.634 14.910 1.00 98.75 208 HIS A C 1
ATOM 1614 O O . HIS A 1 208 ? -5.931 -5.949 14.668 1.00 98.75 208 HIS A O 1
ATOM 1620 N N . PHE A 1 209 ? -7.398 -4.490 15.531 1.00 98.81 209 PHE A N 1
ATOM 1621 C CA . PHE A 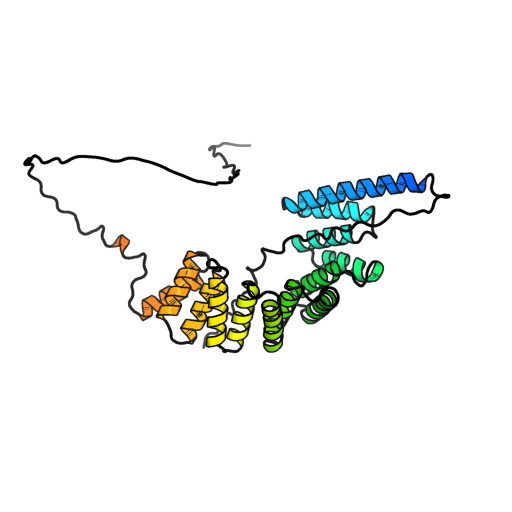1 209 ? -6.357 -3.582 16.027 1.00 98.81 209 PHE A CA 1
ATOM 1622 C C . PHE A 1 209 ? -5.555 -4.191 17.185 1.00 98.81 209 PHE A C 1
ATOM 1624 O O . PHE A 1 209 ? -4.331 -4.104 17.184 1.00 98.81 209 PHE A O 1
ATOM 1631 N N . GLN A 1 210 ? -6.199 -4.903 18.114 1.00 98.75 210 GLN A N 1
ATOM 1632 C CA . GLN A 1 210 ? -5.505 -5.655 19.168 1.00 98.75 210 GLN A CA 1
ATOM 1633 C C . GLN A 1 210 ? -4.570 -6.728 18.592 1.00 98.75 210 GLN A C 1
ATOM 1635 O O . GLN A 1 210 ? -3.436 -6.849 19.044 1.00 98.75 210 GLN A O 1
ATOM 1640 N N . ASN A 1 211 ? -5.005 -7.467 17.565 1.00 98.62 211 ASN A N 1
ATOM 1641 C CA . ASN A 1 211 ? -4.145 -8.429 16.867 1.00 98.62 211 ASN A CA 1
ATOM 1642 C C . ASN A 1 211 ? -2.948 -7.743 16.190 1.00 98.62 211 ASN A C 1
ATOM 1644 O O . ASN A 1 211 ? -1.838 -8.265 16.243 1.00 98.62 211 ASN A O 1
ATOM 1648 N N . THR A 1 212 ? -3.149 -6.554 15.609 1.00 98.62 212 THR A N 1
ATOM 1649 C CA . THR A 1 212 ? -2.051 -5.743 15.053 1.00 98.62 212 THR A CA 1
ATOM 1650 C C . THR A 1 212 ? -1.030 -5.402 16.136 1.00 98.62 212 THR A C 1
ATOM 1652 O O . THR A 1 212 ? 0.153 -5.642 15.943 1.00 98.62 212 THR A O 1
ATOM 1655 N N . ILE A 1 213 ? -1.486 -4.920 17.297 1.00 98.62 213 ILE A N 1
ATOM 1656 C CA . ILE A 1 213 ? -0.630 -4.562 18.440 1.00 98.62 213 ILE A CA 1
ATOM 1657 C C 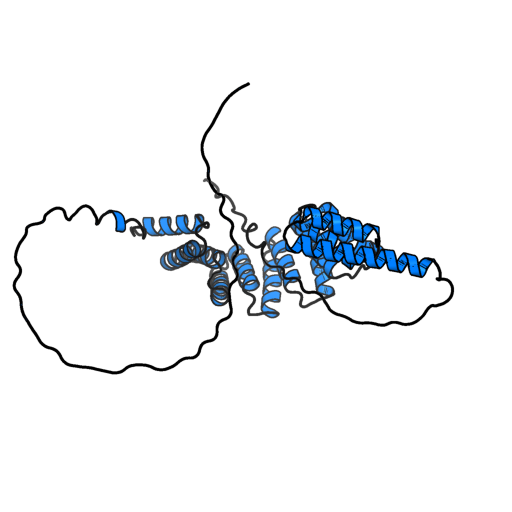. ILE A 1 213 ? 0.077 -5.794 19.025 1.00 98.62 213 ILE A C 1
ATOM 1659 O O . ILE A 1 213 ? 1.225 -5.704 19.449 1.00 98.62 213 ILE A O 1
ATOM 1663 N N . ALA A 1 214 ? -0.576 -6.957 19.046 1.00 98.50 214 ALA A N 1
ATOM 1664 C CA . ALA A 1 214 ? 0.043 -8.196 19.510 1.00 98.50 214 ALA A CA 1
ATOM 1665 C C . ALA A 1 214 ? 1.189 -8.657 18.591 1.00 98.50 214 ALA A C 1
ATOM 1667 O O . ALA A 1 214 ? 2.187 -9.186 19.079 1.00 98.50 214 ALA A O 1
ATOM 1668 N N . LEU A 1 215 ? 1.050 -8.451 17.277 1.00 98.00 215 LEU A N 1
ATOM 1669 C CA . LEU A 1 215 ? 2.077 -8.770 16.280 1.00 98.00 215 LEU A CA 1
ATOM 1670 C C . LEU A 1 215 ? 3.184 -7.704 16.234 1.00 98.00 215 LEU A C 1
ATOM 1672 O O . LEU A 1 215 ? 4.364 -8.040 16.164 1.00 98.00 215 LEU A O 1
ATOM 1676 N N . GLU A 1 216 ? 2.810 -6.427 16.304 1.00 97.75 216 GLU A N 1
ATOM 1677 C CA . GLU A 1 216 ? 3.704 -5.270 16.270 1.00 97.75 216 GLU A CA 1
ATOM 1678 C C . GLU A 1 216 ? 3.338 -4.266 17.383 1.00 97.75 216 GLU A C 1
ATOM 1680 O O . GLU A 1 216 ? 2.590 -3.312 17.155 1.00 97.75 216 GLU A O 1
ATOM 1685 N N . PRO A 1 217 ? 3.904 -4.421 18.597 1.00 97.81 217 PRO A N 1
ATOM 1686 C CA . PRO A 1 217 ? 3.560 -3.572 19.745 1.00 97.81 217 PRO A CA 1
ATOM 1687 C C . PRO A 1 217 ? 3.828 -2.077 19.549 1.00 97.81 217 PRO A C 1
ATOM 1689 O O . PRO A 1 217 ? 3.182 -1.249 20.192 1.00 97.81 217 PRO A O 1
ATOM 1692 N N . ASN A 1 218 ? 4.756 -1.736 18.648 1.00 97.00 218 ASN A N 1
ATOM 1693 C CA . ASN A 1 218 ? 5.177 -0.365 18.359 1.00 97.00 218 ASN A CA 1
ATOM 1694 C C . ASN A 1 218 ? 4.379 0.292 17.216 1.00 97.00 218 ASN A C 1
ATOM 1696 O O . ASN A 1 218 ? 4.770 1.355 16.734 1.00 97.00 218 ASN A O 1
ATOM 1700 N N . TYR A 1 219 ? 3.280 -0.318 16.762 1.00 97.12 219 TYR A N 1
ATOM 1701 C CA . TYR A 1 219 ? 2.432 0.240 15.708 1.00 97.12 219 TYR A CA 1
ATOM 1702 C C . TYR A 1 219 ? 1.545 1.363 16.273 1.00 97.12 219 TYR A C 1
ATOM 1704 O O . TYR A 1 219 ? 0.414 1.132 16.705 1.00 97.12 219 TYR A O 1
ATOM 1712 N N . ALA A 1 220 ? 2.059 2.596 16.271 1.00 97.62 220 ALA A N 1
ATOM 1713 C CA . ALA A 1 220 ? 1.400 3.757 16.878 1.00 97.62 220 ALA A CA 1
ATOM 1714 C C . ALA A 1 220 ? -0.028 3.999 16.346 1.00 97.62 220 ALA A C 1
ATOM 1716 O O . ALA A 1 220 ? -0.951 4.179 17.141 1.00 97.62 220 ALA A O 1
ATOM 1717 N N . ASP A 1 221 ? -0.244 3.906 15.027 1.00 97.44 221 ASP A N 1
ATOM 1718 C CA . ASP A 1 221 ? -1.573 4.120 14.429 1.00 97.44 221 ASP A CA 1
ATOM 1719 C C . ASP A 1 221 ? -2.598 3.056 14.857 1.00 97.44 221 ASP A C 1
ATOM 1721 O O . ASP A 1 221 ? -3.788 3.347 14.978 1.00 97.44 221 ASP A O 1
ATOM 1725 N N . ALA A 1 222 ? -2.162 1.821 15.135 1.00 98.19 222 ALA A N 1
ATOM 1726 C CA . ALA A 1 222 ? -3.052 0.771 15.624 1.00 98.19 222 ALA A CA 1
ATOM 1727 C C . ALA A 1 222 ? -3.546 1.077 17.046 1.00 98.19 222 ALA A C 1
ATOM 1729 O O . ALA A 1 222 ? -4.728 0.890 17.335 1.00 98.19 222 ALA A O 1
ATOM 1730 N N . HIS A 1 223 ? -2.670 1.601 17.914 1.00 98.62 223 HIS A N 1
ATOM 1731 C CA . HIS A 1 223 ? -3.064 2.105 19.235 1.00 98.62 223 HIS A CA 1
ATOM 1732 C C . HIS A 1 223 ? -4.008 3.300 19.113 1.00 98.62 223 HIS A C 1
ATOM 1734 O O . HIS A 1 223 ? -5.042 3.329 19.775 1.00 98.62 223 HIS A O 1
ATOM 1740 N N . PHE A 1 224 ? -3.706 4.253 18.229 1.00 98.62 224 PHE A N 1
ATOM 1741 C CA . PHE A 1 224 ? -4.555 5.423 18.016 1.00 98.62 224 PHE A CA 1
ATOM 1742 C C . PHE A 1 224 ? -5.968 5.034 17.553 1.00 98.62 224 PHE A C 1
ATOM 1744 O O . PHE A 1 224 ? -6.956 5.422 18.180 1.00 98.62 224 PHE A O 1
ATOM 1751 N N . ASN A 1 225 ? -6.076 4.191 16.523 1.00 98.56 225 ASN A N 1
ATOM 1752 C CA . ASN A 1 225 ? -7.368 3.744 16.000 1.00 98.56 225 ASN A CA 1
ATOM 1753 C C . ASN A 1 225 ? -8.127 2.854 16.993 1.00 98.56 225 ASN A C 1
ATOM 1755 O O . ASN A 1 225 ? -9.355 2.922 17.066 1.00 98.56 225 ASN A O 1
ATOM 1759 N N . LEU A 1 226 ? -7.426 2.058 17.808 1.00 98.69 226 LEU A N 1
ATOM 1760 C CA . LEU A 1 226 ? -8.057 1.328 18.907 1.00 98.69 226 LEU A CA 1
ATOM 1761 C C . LEU A 1 226 ? -8.647 2.290 19.954 1.00 98.69 226 LEU A C 1
ATOM 1763 O O . LEU A 1 226 ? -9.760 2.059 20.429 1.00 98.69 226 LEU A O 1
ATOM 1767 N N . GLY A 1 227 ? -7.951 3.392 20.255 1.00 98.44 227 GLY A N 1
ATOM 1768 C CA . GLY A 1 227 ? -8.452 4.465 21.116 1.00 98.44 227 GLY A CA 1
ATOM 1769 C C . GLY A 1 227 ? -9.750 5.084 20.591 1.00 98.44 227 GLY A C 1
ATOM 1770 O O . GLY A 1 227 ? -10.725 5.188 21.341 1.00 98.44 227 GLY A O 1
ATOM 1771 N N . ILE A 1 228 ? -9.805 5.384 19.288 1.00 98.56 228 ILE A N 1
ATOM 1772 C CA . ILE A 1 228 ? -11.020 5.872 18.610 1.00 98.56 228 ILE A CA 1
ATOM 1773 C C . ILE A 1 228 ? -12.164 4.869 18.769 1.00 98.56 228 ILE A C 1
ATOM 1775 O O . ILE A 1 228 ? -13.263 5.233 19.195 1.00 98.56 228 ILE A O 1
ATOM 1779 N N . VAL A 1 229 ? -11.912 3.590 18.478 1.00 98.62 229 VAL A N 1
ATOM 1780 C CA . VAL A 1 229 ? -12.934 2.541 18.582 1.00 98.62 229 VAL A CA 1
ATOM 1781 C C . VAL A 1 229 ? -13.467 2.414 20.011 1.00 98.62 229 VAL A C 1
ATOM 1783 O O . VAL A 1 229 ? -14.681 2.321 20.197 1.00 98.62 229 VAL A O 1
ATOM 1786 N N . TYR A 1 230 ? -12.606 2.444 21.032 1.00 98.56 230 TYR A N 1
ATOM 1787 C CA . TYR A 1 230 ? -13.050 2.388 22.427 1.00 98.56 230 TYR A CA 1
ATOM 1788 C C . TYR A 1 230 ? -13.847 3.618 22.848 1.00 98.56 230 TYR A C 1
ATOM 1790 O O . TYR A 1 230 ? -14.830 3.490 23.580 1.00 98.56 230 TYR A O 1
ATOM 1798 N N . GLN A 1 231 ? -13.472 4.802 22.367 1.00 97.12 231 GLN A N 1
ATOM 1799 C CA . GLN A 1 231 ? -14.231 6.019 22.620 1.00 97.12 231 GLN A CA 1
ATOM 1800 C C . GLN A 1 231 ? -15.640 5.927 22.018 1.00 97.12 231 GLN A C 1
ATOM 1802 O O . GLN A 1 231 ? -16.617 6.237 22.699 1.00 97.12 231 GLN A O 1
ATOM 1807 N N . GLU A 1 232 ? -15.769 5.427 20.787 1.00 97.62 232 GLU A N 1
ATOM 1808 C CA . GLU A 1 232 ? -17.072 5.186 20.151 1.00 97.62 232 GLU A CA 1
ATOM 1809 C C . GLU A 1 232 ? -17.905 4.103 20.853 1.00 97.62 232 GLU A C 1
ATOM 1811 O O . GLU A 1 232 ? -19.134 4.135 20.805 1.00 97.62 232 GLU A O 1
ATOM 1816 N N . GLN A 1 233 ? -17.252 3.165 21.541 1.00 97.50 233 GLN A N 1
ATOM 1817 C CA . GLN A 1 233 ? -17.898 2.166 22.397 1.00 97.50 233 GLN A CA 1
ATOM 1818 C C . GLN A 1 233 ? -18.198 2.674 23.819 1.00 97.50 233 GLN A C 1
ATOM 1820 O O . GLN A 1 233 ? -18.626 1.882 24.657 1.00 97.50 233 GLN A O 1
ATOM 1825 N N . ALA A 1 234 ? -17.971 3.961 24.107 1.00 96.69 234 ALA A N 1
ATOM 1826 C CA . ALA A 1 234 ? -18.121 4.561 25.434 1.00 96.69 234 ALA A CA 1
ATOM 1827 C C . ALA A 1 234 ? -17.261 3.888 26.527 1.00 96.69 234 ALA A C 1
ATOM 1829 O O . ALA A 1 234 ? -17.679 3.759 27.677 1.00 96.69 234 ALA A O 1
ATOM 1830 N N . GLN A 1 235 ? -16.034 3.487 26.177 1.00 97.00 235 GLN A N 1
ATOM 1831 C CA . GLN A 1 235 ? -15.032 2.912 27.083 1.00 97.00 235 GLN A CA 1
ATOM 1832 C C . GLN A 1 235 ? -13.842 3.879 27.267 1.00 97.00 235 GLN A C 1
ATOM 1834 O O . GLN A 1 235 ? -12.742 3.618 26.776 1.00 97.00 235 GLN A O 1
ATOM 1839 N N . PRO A 1 236 ? -14.027 5.014 27.973 1.00 95.62 236 PRO A N 1
ATOM 1840 C CA . PRO A 1 236 ? -13.045 6.103 28.020 1.00 95.62 236 PRO A CA 1
ATOM 1841 C C . PRO A 1 236 ? -11.720 5.719 28.688 1.00 95.62 236 PRO A C 1
ATOM 1843 O O . PRO A 1 236 ? -10.677 6.226 28.293 1.00 95.62 236 PRO A O 1
ATOM 1846 N N . ALA A 1 237 ? -11.732 4.804 29.663 1.00 96.00 237 ALA A N 1
ATOM 1847 C CA . ALA A 1 237 ? -10.508 4.349 30.325 1.00 96.00 237 ALA A CA 1
ATOM 1848 C C . ALA A 1 237 ? -9.583 3.578 29.366 1.00 96.00 237 ALA A C 1
ATOM 1850 O O . ALA A 1 237 ? -8.379 3.825 29.337 1.00 96.00 237 ALA A O 1
ATOM 1851 N N . LEU A 1 238 ? -10.151 2.683 28.548 1.00 97.75 238 LEU A N 1
ATOM 1852 C CA . LEU A 1 238 ? -9.390 1.956 27.530 1.00 97.75 238 LEU A CA 1
ATOM 1853 C C . LEU A 1 238 ? -8.951 2.889 26.398 1.00 97.75 238 LEU A C 1
ATOM 1855 O O . LEU A 1 238 ? -7.816 2.795 25.941 1.00 97.75 238 LEU A O 1
ATOM 1859 N N . ALA A 1 239 ? -9.817 3.824 25.990 1.00 98.06 239 ALA A N 1
ATOM 1860 C CA . ALA A 1 239 ? -9.472 4.826 24.987 1.00 98.06 239 ALA A CA 1
ATOM 1861 C C . ALA A 1 239 ? -8.263 5.672 25.419 1.00 98.06 239 ALA A C 1
ATOM 1863 O O . ALA A 1 239 ? -7.306 5.799 24.660 1.00 98.06 239 ALA A O 1
ATOM 1864 N N . LEU A 1 240 ? -8.270 6.176 26.659 1.00 97.69 240 LEU A N 1
ATOM 1865 C CA . LEU A 1 240 ? -7.162 6.944 27.229 1.00 97.69 240 LEU A CA 1
ATOM 1866 C C . LEU A 1 240 ? -5.851 6.148 27.223 1.00 97.69 240 LEU A C 1
ATOM 1868 O O . LEU A 1 240 ? -4.832 6.658 26.768 1.00 97.69 240 LEU A O 1
ATOM 1872 N N . GLN A 1 241 ? -5.884 4.885 27.664 1.00 97.62 241 GLN A N 1
ATOM 1873 C CA . GLN A 1 241 ? -4.701 4.020 27.658 1.00 97.62 241 GLN A CA 1
ATOM 1874 C C . GLN A 1 241 ? -4.120 3.852 26.247 1.00 97.62 241 GLN A C 1
ATOM 1876 O O . GLN A 1 241 ? -2.901 3.919 26.072 1.00 97.62 241 GLN A O 1
ATOM 1881 N N . SER A 1 242 ? -4.982 3.620 25.256 1.00 98.19 242 SER A N 1
ATOM 1882 C CA . SER A 1 242 ? -4.582 3.448 23.861 1.00 98.19 242 SER A CA 1
ATOM 1883 C C . SER A 1 242 ? -4.013 4.738 23.260 1.00 98.19 242 SER A C 1
ATOM 1885 O O . SER A 1 242 ? -2.962 4.696 22.625 1.00 98.19 242 SER A O 1
ATOM 1887 N N . TYR A 1 243 ? -4.634 5.893 23.512 1.00 98.31 243 TYR A N 1
ATOM 1888 C CA . TYR A 1 243 ? -4.107 7.181 23.055 1.00 98.31 243 TYR A CA 1
ATOM 1889 C C . TYR A 1 243 ? -2.757 7.530 23.688 1.00 98.31 243 TYR A C 1
ATOM 1891 O O . TYR A 1 243 ? -1.856 7.993 22.987 1.00 98.31 243 TYR A O 1
ATOM 1899 N N . ASP A 1 244 ? -2.580 7.249 24.980 1.00 97.44 244 ASP A N 1
ATOM 1900 C CA . ASP A 1 244 ? -1.305 7.470 25.664 1.00 97.44 244 ASP A CA 1
ATOM 1901 C C . ASP A 1 244 ? -0.188 6.606 25.080 1.00 97.44 244 ASP A C 1
ATOM 1903 O O . ASP A 1 244 ? 0.910 7.104 24.834 1.00 97.44 244 ASP A O 1
ATOM 1907 N N . HIS A 1 245 ? -0.469 5.333 24.783 1.00 97.75 245 HIS A N 1
ATOM 1908 C CA . HIS A 1 245 ? 0.502 4.466 24.111 1.00 97.75 245 HIS A CA 1
ATOM 1909 C C . HIS A 1 245 ? 0.837 4.965 22.705 1.00 97.75 245 HIS A C 1
ATOM 1911 O O . HIS A 1 245 ? 2.014 5.011 22.352 1.00 97.75 245 HIS A O 1
ATOM 1917 N N . ALA A 1 246 ? -0.162 5.383 21.922 1.00 97.94 246 ALA A N 1
ATOM 1918 C CA . ALA A 1 246 ? 0.068 5.934 20.589 1.00 97.94 246 ALA A CA 1
ATOM 1919 C C . ALA A 1 246 ? 1.004 7.154 20.631 1.00 97.94 246 ALA A C 1
ATOM 1921 O O . ALA A 1 246 ? 1.955 7.219 19.856 1.00 97.94 246 ALA A O 1
ATOM 1922 N N . TYR A 1 247 ? 0.790 8.075 21.577 1.00 97.25 247 TYR A N 1
ATOM 1923 C CA . TYR A 1 247 ? 1.624 9.270 21.737 1.00 97.25 247 TYR A CA 1
ATOM 1924 C C . TYR A 1 247 ? 3.030 8.967 22.284 1.00 97.25 247 TYR A C 1
ATOM 1926 O O . TYR A 1 247 ? 3.995 9.623 21.899 1.00 97.25 247 TYR A O 1
ATOM 1934 N N . ILE A 1 248 ? 3.176 7.966 23.162 1.00 97.44 248 ILE A N 1
ATOM 1935 C CA . ILE A 1 248 ? 4.497 7.497 23.619 1.00 97.44 248 ILE A CA 1
ATOM 1936 C C . ILE A 1 248 ? 5.306 6.930 22.445 1.00 97.44 248 ILE A C 1
ATOM 1938 O O . ILE A 1 248 ? 6.511 7.168 22.363 1.00 97.44 248 ILE A O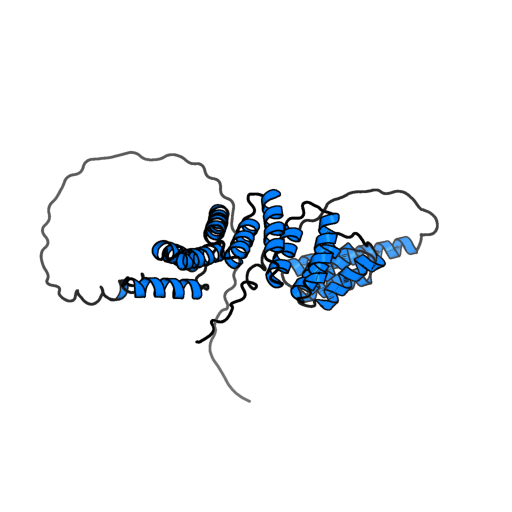 1
ATOM 1942 N N . LEU A 1 249 ? 4.656 6.173 21.557 1.00 96.56 249 LEU A N 1
ATOM 1943 C CA . LEU A 1 249 ? 5.298 5.552 20.397 1.00 96.56 249 LEU A CA 1
ATOM 1944 C C . LEU A 1 249 ? 5.639 6.570 19.305 1.00 96.56 249 LEU A C 1
ATOM 1946 O O . LEU A 1 249 ? 6.722 6.495 18.727 1.00 96.56 249 LEU A O 1
ATOM 1950 N N . ASP A 1 250 ? 4.745 7.523 19.045 1.00 96.69 250 ASP A N 1
ATOM 1951 C CA . ASP A 1 250 ? 4.994 8.643 18.143 1.00 96.69 250 ASP A CA 1
ATOM 1952 C C . ASP A 1 250 ? 4.494 9.972 18.739 1.00 96.69 250 ASP A C 1
ATOM 1954 O O . ASP A 1 250 ? 3.310 10.310 18.621 1.00 96.69 250 ASP A O 1
ATOM 1958 N N . PRO A 1 251 ? 5.404 10.786 19.306 1.00 95.88 251 PRO A N 1
ATOM 1959 C CA . PRO A 1 251 ? 5.076 12.112 19.826 1.00 95.88 251 PRO A CA 1
ATOM 1960 C C . PRO A 1 251 ? 4.533 13.103 18.783 1.00 95.88 251 PRO A C 1
ATOM 1962 O O . PRO A 1 251 ? 4.036 14.164 19.160 1.00 95.88 251 PRO A O 1
ATOM 1965 N N . ASN A 1 252 ? 4.608 12.794 17.482 1.00 95.00 252 ASN A N 1
ATOM 1966 C CA . ASN A 1 252 ? 4.014 13.619 16.427 1.00 95.00 252 ASN A CA 1
ATOM 1967 C C . ASN A 1 252 ? 2.526 13.317 16.191 1.00 95.00 252 ASN A C 1
ATOM 1969 O O . ASN A 1 252 ? 1.880 14.051 15.442 1.00 95.00 252 ASN A O 1
ATOM 1973 N N . LEU A 1 253 ? 1.958 12.272 16.805 1.00 92.88 253 LEU A N 1
ATOM 1974 C CA . LEU A 1 253 ? 0.513 12.024 16.813 1.00 92.88 253 LEU A CA 1
ATOM 1975 C C . LEU A 1 253 ? -0.175 12.959 17.817 1.00 92.88 253 LEU A C 1
ATOM 1977 O O . LEU A 1 253 ? -0.671 12.544 18.865 1.00 92.88 253 LEU A O 1
ATOM 1981 N N . THR A 1 254 ? -0.208 14.253 17.500 1.00 93.94 254 THR A N 1
ATOM 1982 C CA . THR A 1 254 ? -0.812 15.275 18.369 1.00 93.94 254 THR A CA 1
ATOM 1983 C C . THR A 1 254 ? -2.296 15.028 18.616 1.00 93.94 254 THR A C 1
ATOM 1985 O O . THR A 1 254 ? -2.786 15.339 19.698 1.00 93.94 254 THR A O 1
ATOM 1988 N N . ASP A 1 255 ? -2.996 14.411 17.664 1.00 94.50 255 ASP A N 1
ATOM 1989 C CA . ASP A 1 255 ? -4.409 14.050 17.805 1.00 94.50 255 ASP A CA 1
ATOM 1990 C C . ASP A 1 255 ? -4.631 13.022 18.919 1.00 94.50 255 ASP A C 1
ATOM 1992 O O . ASP A 1 255 ? -5.600 13.132 19.671 1.00 94.50 255 ASP A O 1
ATOM 1996 N N . ALA A 1 256 ? -3.701 12.074 19.096 1.00 95.31 256 ALA A N 1
ATOM 1997 C CA . ALA A 1 256 ? -3.746 11.120 20.203 1.00 95.31 256 ALA A CA 1
ATOM 1998 C C . ALA A 1 256 ? -3.642 11.848 21.549 1.00 95.31 256 ALA A C 1
ATOM 2000 O O . ALA A 1 256 ? -4.441 11.611 22.454 1.00 95.31 256 ALA A O 1
ATOM 2001 N N . LYS A 1 257 ? -2.710 12.803 21.659 1.00 95.31 257 LYS A N 1
ATOM 2002 C CA . LYS A 1 257 ? -2.554 13.627 22.863 1.00 95.31 257 LYS A CA 1
ATOM 2003 C C . LYS A 1 257 ? -3.807 14.453 23.158 1.00 95.31 257 LYS A C 1
ATOM 2005 O O . LYS A 1 257 ? -4.285 14.446 24.288 1.00 95.31 257 LYS A O 1
ATOM 2010 N N . LEU A 1 258 ? -4.350 15.135 22.149 1.00 96.19 258 LEU A N 1
ATOM 2011 C CA . LEU A 1 258 ? -5.556 15.952 22.299 1.00 96.19 258 LEU A CA 1
ATOM 2012 C C . LEU A 1 258 ? -6.756 15.109 22.748 1.00 96.19 258 LEU A C 1
ATOM 2014 O O . LEU A 1 258 ? -7.499 15.524 23.637 1.00 96.19 258 LEU A O 1
ATOM 2018 N N . ALA A 1 259 ? -6.927 13.914 22.176 1.00 96.19 259 ALA A N 1
ATOM 2019 C CA . ALA A 1 259 ? -7.988 12.995 22.571 1.00 96.19 259 ALA A CA 1
ATOM 2020 C C . ALA A 1 259 ? -7.808 12.493 24.017 1.00 96.19 259 ALA A C 1
ATOM 2022 O O . ALA A 1 259 ? -8.773 12.466 24.784 1.00 96.19 259 ALA A O 1
ATOM 2023 N N . ALA A 1 260 ? -6.576 12.166 24.421 1.00 95.75 260 ALA A N 1
ATOM 2024 C CA . ALA A 1 260 ? -6.253 11.781 25.793 1.00 95.75 260 ALA A CA 1
ATOM 2025 C C . ALA A 1 260 ? -6.550 12.909 26.800 1.00 95.75 260 ALA A C 1
ATOM 2027 O O . ALA A 1 260 ? -7.233 12.682 27.801 1.00 95.75 260 ALA A O 1
ATOM 2028 N N . ASP A 1 261 ? -6.098 14.135 26.524 1.00 94.81 261 ASP A N 1
ATOM 2029 C CA . ASP A 1 261 ? -6.323 15.298 27.393 1.00 94.81 261 ASP A CA 1
ATOM 2030 C C . ASP A 1 261 ? -7.814 15.652 27.509 1.00 94.81 261 ASP A C 1
ATOM 2032 O O . ASP A 1 261 ? -8.289 15.980 28.598 1.00 94.81 261 ASP A O 1
ATOM 2036 N N . ALA A 1 262 ? -8.590 15.505 26.430 1.00 95.12 262 ALA A N 1
ATOM 2037 C CA . ALA A 1 262 ? -10.039 15.695 26.469 1.00 95.12 262 ALA A CA 1
ATOM 2038 C C . ALA A 1 262 ? -10.733 14.692 27.409 1.00 95.12 262 ALA A C 1
ATOM 2040 O O . ALA A 1 262 ? -11.611 15.076 28.188 1.00 95.12 262 ALA A O 1
ATOM 2041 N N . ILE A 1 263 ? -10.323 13.418 27.379 1.00 95.19 263 ILE A N 1
ATOM 2042 C CA . ILE A 1 263 ? -10.854 12.388 28.285 1.00 95.19 263 ILE A CA 1
ATOM 2043 C C . ILE A 1 263 ? -10.466 12.693 29.737 1.00 95.19 263 ILE A C 1
ATOM 2045 O O . ILE A 1 263 ? -11.315 12.609 30.627 1.00 95.19 263 ILE A O 1
ATOM 2049 N N . ARG A 1 264 ? -9.211 13.088 29.984 1.00 93.00 264 ARG A N 1
ATOM 2050 C CA . ARG A 1 264 ? -8.728 13.477 31.319 1.00 93.00 264 ARG A CA 1
ATOM 2051 C C . ARG A 1 264 ? -9.499 14.661 31.892 1.00 93.00 264 ARG A C 1
ATOM 2053 O O . ARG A 1 264 ? -9.979 14.578 33.021 1.00 93.00 264 ARG A O 1
ATOM 2060 N N . GLY A 1 265 ? -9.689 15.712 31.094 1.00 92.94 265 GLY A N 1
ATOM 2061 C CA . GLY A 1 265 ? -10.453 16.896 31.481 1.00 92.94 265 GLY A CA 1
ATOM 2062 C C . GLY A 1 265 ? -11.907 16.568 31.826 1.00 92.94 265 GLY A C 1
ATOM 2063 O O . GLY A 1 265 ? -12.415 17.032 32.844 1.00 92.94 265 GLY A O 1
ATOM 2064 N N . ALA A 1 266 ? -12.558 15.703 31.042 1.00 90.38 266 ALA A N 1
ATOM 2065 C CA . ALA A 1 266 ? -13.916 15.238 31.334 1.00 90.38 266 ALA A CA 1
ATOM 2066 C C . ALA A 1 266 ? -14.005 14.397 32.623 1.00 90.38 266 ALA A C 1
ATOM 2068 O O . ALA A 1 266 ? -15.037 14.405 33.292 1.00 90.38 266 ALA A O 1
ATOM 2069 N N . ALA A 1 267 ? -12.932 13.686 32.978 1.00 87.50 267 ALA A N 1
ATOM 2070 C CA . ALA A 1 267 ? -12.846 12.869 34.186 1.00 87.50 267 ALA A CA 1
ATOM 2071 C C . ALA A 1 267 ? -12.325 13.629 35.424 1.00 87.50 267 ALA A C 1
ATOM 2073 O O . ALA A 1 267 ? -12.306 13.060 36.514 1.00 87.50 267 ALA A O 1
ATOM 2074 N N . GLY A 1 268 ? -11.889 14.887 35.277 1.00 83.94 268 GLY A N 1
ATOM 2075 C CA . GLY A 1 268 ? -11.233 15.643 36.351 1.00 83.94 268 GLY A CA 1
ATOM 2076 C C . GLY A 1 268 ? -9.866 15.078 36.758 1.00 83.94 268 GLY A C 1
ATOM 2077 O O . GLY A 1 268 ? -9.435 15.275 37.891 1.00 83.94 268 GLY A O 1
ATOM 2078 N N . ILE A 1 269 ? -9.202 14.346 35.859 1.00 77.62 269 ILE A N 1
ATOM 2079 C CA . ILE A 1 269 ? -7.872 13.766 36.071 1.00 77.62 269 ILE A CA 1
ATOM 2080 C C . ILE A 1 269 ? -6.837 14.774 35.559 1.00 77.62 269 ILE A C 1
ATOM 2082 O O . ILE A 1 269 ? -6.895 15.171 34.398 1.00 77.62 269 ILE A O 1
ATOM 2086 N N . SER A 1 270 ? -5.883 15.185 36.395 1.00 64.06 270 SER A N 1
ATOM 2087 C CA . SER A 1 270 ? -4.779 16.058 35.968 1.00 64.06 270 SER A CA 1
ATOM 2088 C C . SER A 1 270 ? -3.867 15.344 34.963 1.00 64.06 270 SER A C 1
ATOM 2090 O O . SER A 1 270 ? -3.591 14.150 35.105 1.00 64.06 270 SER A O 1
ATOM 2092 N N . SER A 1 271 ? -3.375 16.057 33.944 1.00 58.09 271 SER A N 1
ATOM 2093 C CA . SER A 1 271 ? -2.460 15.469 32.960 1.00 58.09 271 SER A CA 1
ATOM 2094 C C . SER A 1 271 ? -1.138 15.041 33.622 1.00 58.09 271 SER A C 1
ATOM 2096 O O . SER A 1 271 ? -0.569 15.810 34.408 1.00 58.09 271 SER A O 1
ATOM 2098 N N . PRO A 1 272 ? -0.605 13.839 33.314 1.00 52.34 272 PRO A N 1
ATOM 2099 C CA . PRO A 1 272 ? 0.670 13.383 33.853 1.00 52.34 272 PRO A CA 1
ATOM 2100 C C . PRO A 1 272 ? 1.801 14.237 33.264 1.00 52.34 272 PRO A C 1
ATOM 2102 O O . PRO A 1 272 ? 2.300 13.987 32.171 1.00 52.34 272 PRO A O 1
ATOM 2105 N N . GLY A 1 273 ? 2.159 15.302 33.978 1.00 49.22 273 GLY A N 1
ATOM 2106 C CA . GLY A 1 273 ? 3.137 16.300 33.543 1.00 49.22 273 GLY A CA 1
ATOM 2107 C C . GLY A 1 273 ? 3.072 17.616 34.319 1.00 49.22 273 GLY A C 1
ATOM 2108 O O . GLY A 1 273 ? 4.102 18.266 34.472 1.00 49.22 273 GLY A O 1
ATOM 2109 N N . GLU A 1 274 ? 1.913 17.976 34.881 1.00 45.12 274 GLU A N 1
ATOM 2110 C CA . GLU A 1 274 ? 1.755 19.231 35.639 1.00 45.12 274 GLU A CA 1
ATOM 2111 C C . GLU A 1 274 ? 2.106 19.098 37.136 1.00 45.12 274 GLU A C 1
ATOM 2113 O O . GLU A 1 274 ? 2.512 20.072 37.767 1.00 45.12 274 GLU A O 1
ATOM 2118 N N . GLU A 1 275 ? 2.074 17.888 37.708 1.00 41.31 275 GLU A N 1
ATOM 2119 C CA . GLU A 1 275 ? 2.364 17.669 39.140 1.00 41.31 275 GLU A CA 1
ATOM 2120 C C . GLU A 1 275 ? 3.835 17.888 39.537 1.00 41.31 275 GLU A C 1
ATOM 2122 O O . GLU A 1 275 ? 4.137 18.089 40.712 1.00 41.31 275 GLU A O 1
ATOM 2127 N N . LYS A 1 276 ? 4.779 17.899 38.585 1.00 40.28 276 LYS A N 1
ATOM 2128 C CA . LYS A 1 276 ? 6.195 18.153 38.910 1.00 40.28 276 LYS A CA 1
ATOM 2129 C C . LYS A 1 276 ? 6.528 19.632 39.118 1.00 40.28 276 LYS A C 1
ATOM 2131 O O . LYS A 1 276 ? 7.594 19.916 39.657 1.00 40.28 276 LYS A O 1
ATOM 2136 N N . SER A 1 277 ? 5.652 20.562 38.730 1.00 39.62 277 SER A N 1
ATOM 2137 C CA . SER A 1 277 ? 5.929 22.001 38.855 1.00 39.62 277 SER A CA 1
ATOM 2138 C C . SER A 1 277 ? 5.367 22.638 40.130 1.00 39.62 277 SER A C 1
ATOM 2140 O O . SER A 1 277 ? 5.779 23.741 40.475 1.00 39.62 277 SER A O 1
ATOM 2142 N N . SER A 1 278 ? 4.461 21.969 40.848 1.00 36.28 278 SER A N 1
ATOM 2143 C CA . SER A 1 278 ? 3.793 22.521 42.038 1.00 36.28 278 SER A CA 1
ATOM 2144 C C . SER A 1 278 ? 4.426 22.106 43.374 1.00 36.28 278 SER A C 1
ATOM 2146 O O . SER A 1 278 ? 4.082 22.666 44.411 1.00 36.28 278 SER A O 1
ATOM 2148 N N . LEU A 1 279 ? 5.393 21.180 43.373 1.00 38.62 279 LEU A N 1
ATOM 2149 C CA . LEU A 1 279 ? 6.063 20.701 44.594 1.00 38.62 279 LEU A CA 1
ATOM 2150 C C . LEU A 1 279 ? 7.364 21.448 44.952 1.00 38.62 279 LEU A C 1
ATOM 2152 O O . LEU A 1 279 ? 8.000 21.104 45.944 1.00 38.62 279 LEU A O 1
ATOM 2156 N N . VAL A 1 280 ? 7.767 22.475 44.192 1.00 42.03 280 VAL A N 1
ATOM 2157 C CA . VAL A 1 280 ? 9.029 23.212 44.434 1.00 42.03 280 VAL A CA 1
ATOM 2158 C C . VAL A 1 280 ? 8.845 24.472 45.302 1.00 42.03 280 VAL A C 1
ATOM 2160 O O . VAL A 1 280 ? 9.818 24.972 45.858 1.00 42.03 280 VAL A O 1
ATOM 2163 N N . GLU A 1 281 ? 7.620 24.960 45.523 1.00 38.16 281 GLU A N 1
ATOM 2164 C CA . GLU A 1 281 ? 7.393 26.229 46.249 1.00 38.16 281 GLU A CA 1
ATOM 2165 C C . GLU A 1 281 ? 7.046 26.099 47.746 1.00 38.16 281 GLU A C 1
ATOM 2167 O O . GLU A 1 281 ? 6.845 27.111 48.414 1.00 38.16 281 GLU A O 1
ATOM 2172 N N . GLN A 1 282 ? 7.028 24.894 48.329 1.00 38.94 282 GLN A N 1
ATOM 2173 C CA . GLN A 1 282 ? 6.690 24.708 49.753 1.00 38.94 282 GLN A CA 1
ATOM 2174 C C . GLN A 1 282 ? 7.783 24.020 50.579 1.00 38.94 282 GLN A C 1
ATOM 2176 O O . GLN A 1 282 ? 7.511 23.111 51.358 1.00 38.94 282 GLN A O 1
ATOM 2181 N N . SER A 1 283 ? 9.034 24.472 50.474 1.00 37.28 283 SER A N 1
ATOM 2182 C CA . SER A 1 283 ? 10.033 24.156 51.508 1.00 37.28 283 SER A CA 1
ATOM 2183 C C . SER A 1 283 ? 11.111 25.234 51.644 1.00 37.28 283 SER A C 1
ATOM 2185 O O . SER A 1 283 ? 12.299 24.981 51.455 1.00 37.28 283 SER A O 1
ATOM 2187 N N . SER A 1 284 ? 10.711 26.457 51.998 1.00 38.75 284 SER A N 1
ATOM 2188 C CA . SER A 1 284 ? 11.622 27.493 52.495 1.00 38.75 284 SER A CA 1
ATOM 2189 C C . SER A 1 284 ? 11.416 27.708 53.997 1.00 38.75 284 SER A C 1
ATOM 2191 O O . SER A 1 284 ? 10.787 28.677 54.415 1.00 38.75 284 SER A O 1
ATOM 2193 N N . SER A 1 285 ? 11.950 26.807 54.820 1.00 32.47 285 SER A N 1
ATOM 2194 C CA . SER A 1 285 ? 12.253 27.102 56.228 1.00 32.47 285 SER A CA 1
ATOM 2195 C C . SER A 1 285 ? 13.172 26.028 56.810 1.00 32.47 285 SER A C 1
ATOM 2197 O O . SER A 1 285 ? 12.717 24.958 57.211 1.00 32.47 285 SER A O 1
ATOM 2199 N N . ALA A 1 286 ? 14.470 26.319 56.864 1.00 29.17 286 ALA A N 1
ATOM 2200 C CA . ALA A 1 286 ? 15.398 25.614 57.743 1.00 29.17 286 ALA A CA 1
ATOM 2201 C C . ALA A 1 286 ? 15.253 26.149 59.179 1.00 29.17 286 ALA A C 1
ATOM 2203 O O . ALA A 1 286 ? 15.069 27.355 59.370 1.00 29.17 286 ALA A O 1
ATOM 2204 N N . PRO A 1 287 ? 15.411 25.278 60.186 1.00 30.66 287 PRO A N 1
ATOM 2205 C CA . PRO A 1 287 ? 16.432 25.541 61.193 1.00 30.66 287 PRO A CA 1
ATOM 2206 C C . PRO A 1 287 ? 17.334 24.328 61.479 1.00 30.66 287 PRO A C 1
ATOM 2208 O O . PRO A 1 287 ? 17.048 23.188 61.130 1.00 30.66 287 PRO A O 1
ATOM 2211 N N . THR A 1 288 ? 18.473 24.651 62.081 1.00 29.97 288 THR A N 1
ATOM 2212 C CA . THR A 1 288 ? 19.698 23.873 62.304 1.00 29.97 288 THR A CA 1
ATOM 2213 C C . THR A 1 288 ? 19.727 23.065 63.619 1.00 29.97 288 THR A C 1
ATOM 2215 O O . THR A 1 288 ? 18.931 23.319 64.518 1.00 29.97 288 THR A O 1
ATOM 2218 N N . PHE A 1 289 ? 20.756 22.194 63.729 1.00 25.17 289 PHE A N 1
ATOM 2219 C CA . PHE A 1 289 ? 21.258 21.392 64.879 1.00 25.17 289 PHE A CA 1
ATOM 2220 C C . PHE A 1 289 ? 20.517 20.064 65.171 1.00 25.17 289 PHE A C 1
ATOM 2222 O O . PHE A 1 289 ? 19.301 20.017 65.121 1.00 25.17 289 PHE A O 1
ATOM 2229 N N . HIS A 1 290 ? 21.152 18.918 65.472 1.00 27.61 290 HIS A N 1
ATOM 2230 C CA . HIS A 1 290 ? 22.457 18.631 66.088 1.00 27.61 290 HIS A CA 1
ATOM 2231 C C . HIS A 1 290 ? 22.952 17.213 65.702 1.00 27.61 290 HIS A C 1
ATOM 2233 O O . HIS A 1 290 ? 22.162 16.271 65.661 1.00 27.61 290 HIS A O 1
ATOM 2239 N N . GLU A 1 291 ? 24.264 17.042 65.500 1.00 26.86 291 GLU A N 1
ATOM 2240 C CA . GLU A 1 291 ? 24.941 15.736 65.502 1.00 26.86 291 GLU A CA 1
ATOM 2241 C C . GLU A 1 291 ? 24.835 15.046 66.870 1.00 26.86 291 GLU A C 1
ATOM 2243 O O . GLU A 1 291 ? 25.120 15.655 67.902 1.00 26.86 291 GLU A O 1
ATOM 2248 N N . SER A 1 292 ? 24.567 13.738 66.873 1.00 27.80 292 SER A N 1
ATOM 2249 C CA . SER A 1 292 ? 25.179 12.837 67.854 1.00 27.80 292 SER A CA 1
ATOM 2250 C C . SER A 1 292 ? 25.352 11.428 67.282 1.00 27.80 292 SER A C 1
ATOM 2252 O O . SER A 1 292 ? 24.464 10.852 66.660 1.00 27.80 292 SER A O 1
ATOM 2254 N N . ASN A 1 293 ? 26.568 10.924 67.479 1.00 26.25 293 ASN A N 1
ATOM 2255 C CA . ASN A 1 293 ? 27.080 9.630 67.056 1.00 26.25 293 ASN A CA 1
ATOM 2256 C C . ASN A 1 293 ? 26.404 8.462 67.790 1.00 26.25 293 ASN A C 1
ATOM 2258 O O . ASN A 1 293 ? 26.317 8.471 69.016 1.00 26.25 293 ASN A O 1
ATOM 2262 N N . GLY A 1 294 ? 26.076 7.400 67.051 1.00 26.52 294 GLY A N 1
ATOM 2263 C CA . GLY A 1 294 ? 25.723 6.081 67.579 1.00 26.52 294 GLY A CA 1
ATOM 2264 C C . GLY A 1 294 ? 26.329 4.987 66.701 1.00 26.52 294 GLY A C 1
ATOM 2265 O O . GLY A 1 294 ? 25.967 4.836 65.541 1.00 26.52 294 GLY A O 1
ATOM 2266 N N . LYS A 1 295 ? 27.316 4.286 67.255 1.00 27.83 295 LYS A N 1
ATOM 2267 C CA . LYS A 1 295 ? 28.167 3.255 66.646 1.00 27.83 295 LYS A CA 1
ATOM 2268 C C . LYS A 1 295 ? 27.496 1.868 66.639 1.00 27.83 295 LYS A C 1
ATOM 2270 O O . LYS A 1 295 ? 26.901 1.519 67.649 1.00 27.83 295 LYS A O 1
ATOM 2275 N N . LEU A 1 296 ? 27.843 1.079 65.605 1.00 26.27 296 LEU A N 1
ATOM 2276 C CA . LEU A 1 296 ? 27.988 -0.400 65.554 1.00 26.27 296 LEU A CA 1
ATOM 2277 C C . LEU A 1 296 ? 26.660 -1.201 65.608 1.00 26.27 296 LEU A C 1
ATOM 2279 O O . LEU A 1 296 ? 25.771 -0.883 66.376 1.00 26.27 296 LEU A O 1
ATOM 2283 N N . ASP A 1 297 ? 26.406 -2.184 64.737 1.00 28.09 297 ASP A N 1
ATOM 2284 C CA . ASP A 1 297 ? 27.198 -3.407 64.571 1.00 28.09 297 ASP A CA 1
ATOM 2285 C C . ASP A 1 297 ? 27.260 -3.964 63.136 1.00 28.09 297 ASP A C 1
ATOM 2287 O O . ASP A 1 297 ? 26.337 -3.847 62.331 1.00 28.09 297 ASP A O 1
ATOM 2291 N N . LYS A 1 298 ? 28.391 -4.625 62.867 1.00 29.08 298 LYS A N 1
ATOM 2292 C CA . LYS A 1 298 ? 28.701 -5.451 61.694 1.00 29.08 298 LYS A CA 1
ATOM 2293 C C . LYS A 1 298 ? 28.234 -6.898 61.910 1.00 29.08 298 LYS A C 1
ATOM 2295 O O . LYS A 1 298 ? 28.458 -7.429 62.992 1.00 29.08 298 LYS A O 1
ATOM 2300 N N . LYS A 1 299 ? 27.761 -7.547 60.841 1.00 29.69 299 LYS A N 1
ATOM 2301 C CA . LYS A 1 299 ? 27.998 -8.965 60.470 1.00 29.69 299 LYS A CA 1
ATOM 2302 C C . LYS A 1 299 ? 27.950 -9.026 58.932 1.00 29.69 299 LYS A C 1
ATOM 2304 O O . LYS A 1 299 ? 26.956 -8.586 58.366 1.00 29.69 299 LYS A O 1
ATOM 2309 N N . GLU A 1 300 ? 29.109 -9.104 58.265 1.00 28.69 300 GLU A N 1
ATOM 2310 C CA . GLU A 1 300 ? 29.747 -10.325 57.695 1.00 28.69 300 GLU A CA 1
ATOM 2311 C C . GLU A 1 300 ? 28.921 -10.913 56.533 1.00 28.69 300 GLU A C 1
ATOM 2313 O O . GLU A 1 300 ? 27.778 -11.303 56.743 1.00 28.69 300 GLU A O 1
ATOM 2318 N N . GLU A 1 301 ? 29.340 -10.684 55.273 1.00 28.27 301 GLU A N 1
ATOM 2319 C CA . GLU A 1 301 ? 30.213 -11.554 54.423 1.00 28.27 301 GLU A CA 1
ATOM 2320 C C . GLU A 1 301 ? 29.492 -12.845 53.993 1.00 28.27 301 GLU A C 1
ATOM 2322 O O . GLU A 1 301 ? 28.826 -13.466 54.804 1.00 28.27 301 GLU A O 1
ATOM 2327 N N . ASN A 1 302 ? 29.562 -13.385 52.778 1.00 26.59 302 ASN A N 1
ATOM 2328 C CA . ASN A 1 302 ? 30.205 -13.123 51.488 1.00 26.59 302 ASN A CA 1
ATOM 2329 C C . ASN A 1 302 ? 29.438 -14.028 50.489 1.00 26.59 302 ASN A C 1
ATOM 2331 O O . ASN A 1 302 ? 28.908 -15.055 50.903 1.00 26.59 302 ASN A O 1
ATOM 2335 N N . ASP A 1 303 ? 29.356 -13.669 49.205 1.00 27.11 303 ASP A N 1
ATOM 2336 C CA . ASP A 1 303 ? 29.866 -14.523 48.117 1.00 27.11 303 ASP A CA 1
ATOM 2337 C C . ASP A 1 303 ? 29.580 -13.937 46.728 1.00 27.11 303 ASP A C 1
ATOM 2339 O O . ASP A 1 303 ? 28.519 -13.394 46.418 1.00 27.11 303 ASP A O 1
ATOM 2343 N N . LEU A 1 304 ? 30.630 -14.023 45.919 1.00 27.16 304 LEU A N 1
ATOM 2344 C CA . LEU A 1 304 ? 30.829 -13.467 44.594 1.00 27.16 304 LEU A CA 1
ATOM 2345 C C . LEU A 1 304 ? 30.573 -14.525 43.507 1.00 27.16 304 LEU A C 1
ATOM 2347 O O . LEU A 1 304 ? 30.950 -15.678 43.667 1.00 27.16 304 LEU A O 1
ATOM 2351 N N . ASN A 1 305 ? 30.133 -14.023 42.350 1.00 24.66 305 ASN A N 1
ATOM 2352 C CA . ASN A 1 305 ? 30.519 -14.411 40.983 1.00 24.66 305 ASN A CA 1
ATOM 2353 C C . ASN A 1 305 ? 30.093 -15.746 40.331 1.00 24.66 305 ASN A C 1
ATOM 2355 O O . ASN A 1 305 ? 30.283 -16.835 40.857 1.00 24.66 305 ASN A O 1
ATOM 2359 N N . GLY A 1 306 ? 29.741 -15.579 39.044 1.00 23.67 306 GLY A N 1
ATOM 2360 C CA . GLY A 1 306 ? 29.915 -16.527 37.929 1.00 23.67 306 GLY A CA 1
ATOM 2361 C C . GLY A 1 306 ? 28.605 -17.170 37.461 1.00 23.67 306 GLY A C 1
ATOM 2362 O O . GLY A 1 306 ? 27.875 -17.709 38.277 1.00 23.67 306 GLY A O 1
ATOM 2363 N N . ASP A 1 307 ? 28.203 -17.198 36.189 1.00 24.72 307 ASP A N 1
ATOM 2364 C CA . ASP A 1 307 ? 28.815 -16.814 34.909 1.00 24.72 307 ASP A CA 1
ATOM 2365 C C . ASP A 1 307 ? 27.702 -16.889 33.822 1.00 24.72 307 ASP A C 1
ATOM 2367 O O . ASP A 1 307 ? 26.820 -17.739 33.927 1.00 24.72 307 ASP A O 1
ATOM 2371 N N . SER A 1 308 ? 27.528 -15.858 32.972 1.00 24.11 308 SER A N 1
ATOM 2372 C CA . SER A 1 308 ? 27.780 -15.805 31.500 1.00 24.11 308 SER A CA 1
ATOM 2373 C C . SER A 1 308 ? 27.092 -16.898 30.636 1.00 24.11 308 SER A C 1
ATOM 2375 O O . SER A 1 308 ? 27.068 -18.064 30.995 1.00 24.11 308 SER A O 1
ATOM 2377 N N . PHE A 1 309 ? 26.354 -16.588 29.554 1.00 24.38 309 PHE A N 1
ATOM 2378 C CA . PHE A 1 309 ? 26.776 -16.150 28.200 1.00 24.38 309 PHE A CA 1
ATOM 2379 C C . PHE A 1 309 ? 25.636 -15.333 27.526 1.00 24.38 309 PHE A C 1
ATOM 2381 O O . PHE A 1 309 ? 24.491 -15.771 27.541 1.00 24.38 309 PHE A O 1
ATOM 2388 N N . SER A 1 310 ? 25.773 -14.077 27.074 1.00 22.89 310 SER A N 1
ATOM 2389 C CA . SER A 1 310 ? 26.406 -13.549 25.842 1.00 22.89 310 SER A CA 1
ATOM 2390 C C . SER A 1 310 ? 26.004 -14.215 24.506 1.00 22.89 310 SER A C 1
ATOM 2392 O O . SER A 1 310 ? 26.426 -15.324 24.207 1.00 22.89 310 SER A O 1
ATOM 2394 N N . ASN A 1 311 ? 25.323 -13.464 23.619 1.00 22.70 311 ASN A N 1
ATOM 2395 C CA . ASN A 1 311 ? 25.991 -13.006 22.394 1.00 22.70 311 ASN A CA 1
ATOM 2396 C C . ASN A 1 311 ? 25.376 -11.740 21.757 1.00 22.70 311 ASN A C 1
ATOM 2398 O O . ASN A 1 311 ? 24.166 -11.558 21.674 1.00 22.70 311 ASN A O 1
ATOM 2402 N N . SER A 1 312 ? 26.293 -10.874 21.335 1.00 21.70 312 SER A N 1
ATOM 2403 C CA . SER A 1 312 ? 26.176 -9.557 20.693 1.00 21.70 312 SER A CA 1
ATOM 2404 C C . SER A 1 312 ? 26.152 -9.711 19.166 1.00 21.70 312 SER A C 1
ATOM 2406 O O . SER A 1 312 ? 26.628 -10.734 18.706 1.00 21.70 312 SER A O 1
ATOM 2408 N N . TYR A 1 313 ? 25.703 -8.702 18.395 1.00 22.62 313 TYR A N 1
ATOM 2409 C CA . TYR A 1 313 ? 26.494 -8.151 17.269 1.00 22.62 313 TYR A CA 1
ATOM 2410 C C . TYR A 1 313 ? 26.036 -6.734 16.830 1.00 22.62 313 TYR A C 1
ATOM 2412 O O . TYR A 1 313 ? 25.001 -6.534 16.208 1.00 22.62 313 TYR A O 1
ATOM 2420 N N . HIS A 1 314 ? 26.876 -5.763 17.210 1.00 26.38 314 HIS A N 1
ATOM 2421 C CA . HIS A 1 314 ? 27.392 -4.550 16.540 1.00 26.38 314 HIS A CA 1
ATOM 2422 C C . HIS A 1 314 ? 26.575 -3.580 15.639 1.00 26.38 314 HIS A C 1
ATOM 2424 O O . HIS A 1 314 ? 26.300 -3.823 14.472 1.00 26.38 314 HIS A O 1
ATOM 2430 N N . LYS A 1 315 ? 26.483 -2.345 16.175 1.00 27.59 315 LYS A N 1
ATOM 2431 C CA . LYS A 1 315 ? 26.715 -0.993 15.593 1.00 27.59 315 LYS A CA 1
ATOM 2432 C C . LYS A 1 315 ? 27.504 -0.893 14.267 1.00 27.59 315 LYS A C 1
ATOM 2434 O O . LYS A 1 315 ? 28.593 -1.453 14.177 1.00 27.59 315 LYS A O 1
ATOM 2439 N N . LYS A 1 316 ? 27.170 0.143 13.475 1.00 25.94 316 LYS A N 1
ATOM 2440 C CA . LYS A 1 316 ? 28.097 1.265 13.178 1.00 25.94 316 LYS A CA 1
ATOM 2441 C C . LYS A 1 316 ? 27.362 2.582 12.869 1.00 25.94 316 LYS A C 1
ATOM 2443 O O . LYS A 1 316 ? 26.410 2.615 12.105 1.00 25.94 316 LYS A O 1
ATOM 2448 N N . LYS A 1 317 ? 27.837 3.643 13.532 1.00 30.30 317 LYS A N 1
ATOM 2449 C CA . LYS A 1 317 ? 27.508 5.067 13.354 1.00 30.30 317 LYS A CA 1
ATOM 2450 C C . LYS A 1 317 ? 28.215 5.622 12.109 1.00 30.30 317 LYS A C 1
ATOM 2452 O O . LYS A 1 317 ? 29.267 5.097 11.760 1.00 30.30 317 LYS A O 1
ATOM 2457 N N . ASN A 1 318 ? 27.740 6.756 11.593 1.00 28.00 318 ASN A N 1
ATOM 2458 C CA . ASN A 1 318 ? 28.563 7.966 11.467 1.00 28.00 318 ASN A CA 1
ATOM 2459 C C . ASN A 1 318 ? 27.668 9.210 11.422 1.00 28.00 318 ASN A C 1
ATOM 2461 O O . ASN A 1 318 ? 26.717 9.269 10.654 1.00 28.00 318 ASN A O 1
ATOM 2465 N N . GLY A 1 319 ? 27.991 10.177 12.279 1.00 24.09 319 GLY A N 1
ATOM 2466 C CA . GLY A 1 319 ? 27.515 11.550 12.206 1.00 24.09 319 GLY A CA 1
ATOM 2467 C C . GLY A 1 319 ? 28.688 12.466 11.872 1.00 24.09 319 GLY A C 1
ATOM 2468 O O . GLY A 1 319 ? 29.842 12.109 12.115 1.00 24.09 319 GLY A O 1
ATOM 2469 N N . THR A 1 320 ? 28.379 13.647 11.355 1.00 28.22 320 THR A N 1
ATOM 2470 C CA . THR A 1 320 ? 29.283 14.798 11.320 1.00 28.22 320 THR A CA 1
ATOM 2471 C C . THR A 1 320 ? 28.477 16.027 11.722 1.00 28.22 320 THR A C 1
ATOM 2473 O O . THR A 1 320 ? 27.511 16.380 11.049 1.00 28.22 320 THR A O 1
ATOM 2476 N N . GLU A 1 321 ? 28.854 16.626 12.849 1.00 27.70 321 GLU A N 1
ATOM 2477 C CA . GLU A 1 321 ? 28.392 17.934 13.322 1.00 27.70 321 GLU A CA 1
ATOM 2478 C C . GLU A 1 321 ? 29.061 19.065 12.513 1.00 27.70 321 GLU A C 1
ATOM 2480 O O . GLU A 1 321 ? 30.195 18.887 12.058 1.00 27.70 321 GLU A O 1
ATOM 2485 N N . PRO A 1 322 ? 28.420 20.238 12.358 1.00 32.91 322 PRO A N 1
ATOM 2486 C CA . PRO A 1 322 ? 29.058 21.429 11.811 1.00 32.91 322 PRO A CA 1
ATOM 2487 C C . PRO A 1 322 ? 29.667 22.306 12.919 1.00 32.91 322 PRO A C 1
ATOM 2489 O O . PRO A 1 322 ? 29.037 22.593 13.935 1.00 32.91 322 PRO A O 1
ATOM 2492 N N . THR A 1 323 ? 30.894 22.776 12.696 1.00 31.80 323 THR A N 1
ATOM 2493 C CA . THR A 1 323 ? 31.595 23.751 13.537 1.00 31.80 323 THR A CA 1
ATOM 2494 C C . THR A 1 323 ? 31.177 25.189 13.217 1.00 31.80 323 THR A C 1
ATOM 2496 O O . THR A 1 323 ? 31.222 25.640 12.074 1.00 31.80 323 THR A O 1
ATOM 2499 N N . THR A 1 324 ? 30.822 25.931 14.262 1.00 28.16 324 THR A N 1
ATOM 2500 C CA . THR A 1 324 ? 30.677 27.393 14.319 1.00 28.16 324 THR A CA 1
ATOM 2501 C C . THR A 1 324 ? 32.036 28.098 14.382 1.00 28.16 324 THR A C 1
ATOM 2503 O O . THR A 1 324 ? 32.849 27.758 15.240 1.00 28.16 324 THR A O 1
ATOM 2506 N N . ILE A 1 325 ? 32.244 29.137 13.562 1.00 32.94 325 ILE A N 1
ATOM 2507 C CA . ILE A 1 325 ? 33.175 30.248 13.835 1.00 32.94 325 ILE A CA 1
ATOM 2508 C C . ILE A 1 325 ? 32.474 31.564 13.450 1.00 32.94 325 ILE A C 1
ATOM 2510 O O . ILE A 1 325 ? 31.979 31.709 12.334 1.00 32.94 325 ILE A O 1
ATOM 2514 N N . GLU A 1 326 ? 32.411 32.494 14.403 1.00 28.67 326 GLU A N 1
ATOM 2515 C CA . GLU A 1 326 ? 31.862 33.852 14.296 1.00 28.67 326 GLU A CA 1
ATOM 2516 C C . GLU A 1 326 ? 32.809 34.840 13.572 1.00 28.67 326 GLU A C 1
ATOM 2518 O O . GLU A 1 326 ? 34.026 34.731 13.688 1.00 28.67 326 GLU A O 1
ATOM 2523 N N . GLY A 1 327 ? 32.232 35.880 12.941 1.00 27.34 327 GLY A N 1
ATOM 2524 C CA . GLY A 1 327 ? 32.697 37.273 13.119 1.00 27.34 327 GLY A CA 1
ATOM 2525 C C . GLY A 1 327 ? 33.544 37.979 12.033 1.00 27.34 327 GLY A C 1
ATOM 2526 O O . GLY A 1 327 ? 34.748 38.088 12.200 1.00 27.34 327 GLY A O 1
ATOM 2527 N N . HIS A 1 328 ? 32.878 38.526 10.993 1.00 29.47 328 HIS A N 1
ATOM 2528 C CA . HIS A 1 328 ? 32.873 39.933 10.466 1.00 29.47 328 HIS A CA 1
ATOM 2529 C C . HIS A 1 328 ? 34.136 40.861 10.420 1.00 29.47 328 HIS A C 1
ATOM 2531 O O . HIS A 1 328 ? 35.018 40.734 11.257 1.00 29.47 328 HIS A O 1
ATOM 2537 N N . PRO A 1 329 ? 34.109 42.026 9.703 1.00 39.25 329 PRO A N 1
ATOM 2538 C CA . PRO A 1 329 ? 33.738 42.393 8.307 1.00 39.25 329 PRO A CA 1
ATOM 2539 C C . PRO A 1 329 ? 34.792 43.438 7.749 1.00 39.25 329 PRO A C 1
ATOM 2541 O O . PRO A 1 329 ? 35.934 43.355 8.197 1.00 39.25 329 PRO A O 1
ATOM 2544 N N . PRO A 1 330 ? 34.524 44.503 6.930 1.00 42.69 330 PRO A N 1
ATOM 2545 C CA . PRO A 1 330 ? 33.513 44.810 5.894 1.00 42.69 330 PRO A CA 1
ATOM 2546 C C . PRO A 1 330 ? 34.089 45.375 4.544 1.00 42.69 330 PRO A C 1
ATOM 2548 O O . PRO A 1 330 ? 35.278 45.644 4.411 1.00 42.69 330 PRO A O 1
ATOM 2551 N N . THR A 1 331 ? 33.176 45.675 3.598 1.00 37.06 331 THR A N 1
ATOM 2552 C CA . THR A 1 331 ? 33.233 46.671 2.482 1.00 37.06 331 THR A CA 1
ATOM 2553 C C . THR A 1 331 ? 34.329 46.564 1.409 1.00 37.06 331 THR A C 1
ATOM 2555 O O . THR A 1 331 ? 35.499 46.808 1.681 1.00 37.06 331 THR A O 1
ATOM 2558 N N . ARG A 1 332 ? 33.944 46.454 0.131 1.00 42.44 332 ARG A N 1
ATOM 2559 C CA . ARG A 1 332 ? 33.484 47.544 -0.750 1.00 42.44 332 ARG A CA 1
ATOM 2560 C C . ARG A 1 332 ? 32.842 46.965 -2.009 1.00 42.44 332 ARG A C 1
ATOM 2562 O O . ARG A 1 332 ? 33.220 45.833 -2.374 1.00 42.44 332 ARG A O 1
#

Secondary structure (DSSP, 8-state):
--PPP---S-SS--S-----PPP---------SS-TTHHHHHHHHHHHHHHHHHHHHHHHHTT-HHHHHHHHHHHHHH-TT-HHHHHHHHHHHHHTT-HHHHHHHHHHHHHHT-TT-HHHHHHHHHHHHHTT-HHHHHHHHHHHHHH-TT-HHHHHHHHHHHHHHT-HHHHHHHHHHHHHH-TT-HHHHHHHHHHHHHTT-HHHHHHHHHHHHHH-TT-HHHHHHHHHHHHHTT-HHHHHHHHHHHHHH-TT-HHHHHHHHHHHHHHTPPPTTSTTSSSSSS--------------------------------------PPPP--------

Radius of gyration: 30.3 Å; chains: 1; bounding box: 57×70×107 Å

Organism: NCBI:txid44058